Protein AF-A0AA37VY49-F1 (afdb_monomer_lite)

Foldseek 3Di:
DDDDDDDDDDDDDDDDDDDDDDDDDDDCPVVVVVVVVVVVVVVVVVVVVVVVVVVVVVVVVVVVVVVVVVVVVVVVVVVVVVVVVVVVVVVVVVVVVVVVVVVVVVVVVVVVVVVVVVVVVVVVVVVVVVVVVVVVVVVVVVVVVVVVVVVVVVVVVVVVVVVVVVVVVVVVVVVVVVVVVVVVVVVVVVVVVVVVVVVVVVVVVVVVVVVVVVVVVVVVVVVVVVVVVVVVVVVVVVVVLVVLQVVQVVQQVVQFVQQVVPFDAPDQKRKGWGWGGGPQKTKIKIKIKHFDDPVSQKIKIKMKMWIAHPSNGIDIDIDIDIGGDDD

Sequence (327 aa):
MKSNVFLLFALLCSTSVLAEPVGQVPANRHIQDILVDQVAENTDRIAANDRINRKQNEAIEGLAEESQRTNSRLDQVNGELDSQRQRMNDIEKAGDELNTKVDDNTKAIEGMGDMFDQTQKGITDVKNGLVETEKHIQENNRRVDQVETGVEQNRQGVQNNANEIAQNRDGISHTKERLEREVSKQQAVNEQASSERQEMRTDIGSNRRAIASNTQAIADNRMFMEDLKAKTTAEIHRLDQRIDKLDGRLSNGVAMTGAMSQLQYNASKGVGVGIASFNGSNAIAIGAGYRFGEKQQWQLKGSVGHSQNSKAGNDTMAAAGLSYSFD

InterPro domains:
  IPR005594 Trimeric autotransporter adhesin YadA-like, C-terminal membrane anchor domain [PF03895] (270-326)
  IPR045584 Pilin-like [SSF54523] (233-326)

Secondary structure (DSSP, 8-state):
----------------------------HHHHHHHHHHHHHHHHHHHHHHHHHHHHHHHHHHHHHHHHHHHHHHHHHHHHHHHHHHHHHHHHHHHHHHHHHHHHHHHHHHHHHHHHHHHHHHHHHHHHHHHHHHHHHHHHHHHHHHHHHHHHHHHHHHHHHHHHHHHHHHHHHHHHHHHHHHHHHHHHHHHHHHHHHHHHHHHHHHHHHHHHHHHHHHHHHHHHHHHHHHHHHHHHHHHHHHHHHHHHHHHHHHHHHHHHHT----SSEEEEEEEEEETTEEEEEEEEEEEESTTS-EEEEEEEEEEEETTTEEEEEEEEEEEE---

Structure (mmCIF, N/CA/C/O backbone):
data_AF-A0AA37VY49-F1
#
_entry.id   AF-A0AA37VY49-F1
#
loop_
_atom_site.group_PDB
_atom_site.id
_atom_site.type_symbol
_atom_site.label_atom_id
_atom_site.label_alt_id
_atom_site.label_comp_id
_atom_site.label_asym_id
_atom_site.label_entity_id
_atom_site.label_seq_id
_atom_site.pdbx_PDB_ins_code
_atom_site.Cartn_x
_atom_site.Cartn_y
_atom_site.Cartn_z
_atom_site.occupancy
_atom_site.B_iso_or_equiv
_atom_site.auth_seq_id
_atom_site.auth_comp_id
_atom_site.auth_asym_id
_atom_site.auth_atom_id
_atom_site.pdbx_PDB_model_num
ATOM 1 N N . MET A 1 1 ? -70.163 27.979 120.237 1.00 37.50 1 MET A N 1
ATOM 2 C CA . MET A 1 1 ? -71.639 27.945 120.166 1.00 37.50 1 MET A CA 1
ATOM 3 C C . MET A 1 1 ? -72.152 27.063 121.293 1.00 37.50 1 MET A C 1
ATOM 5 O O . MET A 1 1 ? -71.840 25.888 121.249 1.00 37.50 1 MET A O 1
ATOM 9 N N . LYS A 1 2 ? -72.894 27.674 122.237 1.00 34.75 2 LYS A N 1
ATOM 10 C CA . LYS A 1 2 ? -73.955 27.135 123.122 1.00 34.75 2 LYS A CA 1
ATOM 11 C C . LYS A 1 2 ? -73.656 25.882 123.977 1.00 34.75 2 LYS A C 1
ATOM 13 O O . LYS A 1 2 ? -73.165 24.901 123.460 1.00 34.75 2 LYS A O 1
ATOM 18 N N . SER A 1 3 ? -74.087 25.734 125.227 1.00 34.84 3 SER A N 1
ATOM 19 C CA . SER A 1 3 ? -74.632 26.584 126.299 1.00 34.84 3 SER A CA 1
ATOM 20 C C . SER A 1 3 ? -75.082 25.602 127.402 1.00 34.84 3 SER A C 1
ATOM 22 O O . SER A 1 3 ? -75.485 24.494 127.061 1.00 34.84 3 SER A O 1
ATOM 24 N N . ASN A 1 4 ? -75.170 26.084 128.649 1.00 35.94 4 ASN A N 1
ATOM 25 C CA . ASN A 1 4 ? -76.143 25.681 129.688 1.00 35.94 4 ASN A CA 1
ATOM 26 C C . ASN A 1 4 ? -75.828 24.456 130.586 1.00 35.94 4 ASN A C 1
ATOM 28 O O . ASN A 1 4 ? -75.435 23.423 130.074 1.00 35.94 4 ASN A O 1
ATOM 32 N N . VAL A 1 5 ? -76.066 24.424 131.913 1.00 38.06 5 VAL A N 1
ATOM 33 C CA . VAL A 1 5 ? -76.526 25.383 132.961 1.00 38.06 5 VAL A CA 1
ATOM 34 C C . VAL A 1 5 ? -76.699 24.562 134.269 1.00 38.06 5 VAL A C 1
ATOM 36 O O . VAL A 1 5 ? -77.293 23.497 134.186 1.00 38.06 5 VAL A O 1
ATOM 39 N N . PHE A 1 6 ? -76.229 25.093 135.420 1.00 34.97 6 PHE A N 1
ATOM 40 C CA . PHE A 1 6 ? -76.775 25.007 136.813 1.00 34.97 6 PHE A CA 1
ATOM 41 C C . PHE A 1 6 ? -77.045 23.637 137.515 1.00 34.97 6 PHE A C 1
ATOM 43 O O . PHE A 1 6 ? -77.091 22.614 136.857 1.00 34.97 6 PHE A O 1
ATOM 50 N N . LEU A 1 7 ? -77.265 23.457 138.838 1.00 35.41 7 LEU A N 1
ATOM 51 C CA . LEU A 1 7 ? -77.537 24.227 140.093 1.00 35.41 7 LEU A CA 1
ATOM 52 C C . LEU A 1 7 ? -77.219 23.212 141.248 1.00 35.41 7 LEU A C 1
ATOM 54 O O . LEU A 1 7 ? -77.516 22.037 141.068 1.00 35.41 7 LEU A O 1
ATOM 58 N N . LEU A 1 8 ? -76.458 23.453 142.328 1.00 33.44 8 LEU A N 1
ATOM 59 C CA . LEU A 1 8 ? -76.706 24.177 143.600 1.00 33.44 8 LEU A CA 1
ATOM 60 C C . LEU A 1 8 ? -77.949 23.751 144.443 1.00 33.44 8 LEU A C 1
ATOM 62 O O . LEU A 1 8 ? -78.996 23.490 143.872 1.00 33.44 8 LEU A O 1
ATOM 66 N N . PHE A 1 9 ? -77.808 23.832 145.787 1.00 33.75 9 PHE A N 1
ATOM 67 C CA . PHE A 1 9 ? -78.722 23.569 146.945 1.00 33.75 9 PHE A CA 1
ATOM 68 C C . PHE A 1 9 ? -78.621 22.166 147.588 1.00 33.75 9 PHE A C 1
ATOM 70 O O . PHE A 1 9 ? -78.894 21.179 146.926 1.00 33.75 9 PHE A O 1
ATOM 77 N N . ALA A 1 10 ? -78.154 21.917 148.823 1.00 31.78 10 ALA A N 1
ATOM 78 C CA . ALA A 1 10 ? -78.149 22.591 150.137 1.00 31.78 10 ALA A CA 1
ATOM 79 C C . ALA A 1 10 ? -79.413 22.390 151.011 1.00 31.78 10 ALA A C 1
ATOM 81 O O . ALA A 1 10 ? -80.519 22.690 150.577 1.00 31.78 10 ALA A O 1
ATOM 82 N N . LEU A 1 11 ? -79.151 22.049 152.289 1.00 29.53 11 LEU A N 1
ATOM 83 C CA . LEU A 1 11 ? -79.834 22.490 153.526 1.00 29.53 11 LEU A CA 1
ATOM 84 C C . LEU A 1 11 ? -80.946 21.628 154.208 1.00 29.53 11 LEU A C 1
ATOM 86 O O . LEU A 1 11 ? -82.079 21.568 153.754 1.00 29.53 11 LEU A O 1
ATOM 90 N N . LEU A 1 12 ? -80.594 21.184 155.434 1.00 29.56 12 LEU A N 1
ATOM 91 C CA . LEU A 1 12 ? -81.233 21.448 156.754 1.00 29.56 12 LEU A CA 1
ATOM 92 C C . LEU A 1 12 ? -82.320 20.548 157.398 1.00 29.56 12 LEU A C 1
ATOM 94 O O . LEU A 1 12 ? -83.386 20.310 156.852 1.00 29.56 12 LEU A O 1
ATOM 98 N N . CYS A 1 13 ? -82.049 20.341 158.703 1.00 27.39 13 CYS A N 1
ATOM 99 C CA . CYS A 1 13 ? -82.918 20.367 159.900 1.00 27.39 13 CYS A CA 1
ATOM 100 C C . CYS A 1 13 ? -83.785 19.142 160.254 1.00 27.39 13 CYS A C 1
ATOM 102 O O . CYS A 1 13 ? -84.576 18.690 159.444 1.00 27.39 13 CYS A O 1
ATOM 104 N N . SER A 1 14 ? -83.584 18.516 161.432 1.00 30.58 14 SER A N 1
ATOM 105 C CA . SER A 1 14 ? -84.108 18.884 162.788 1.00 30.58 14 SER A CA 1
ATOM 106 C C . SER A 1 14 ? -85.602 18.514 162.913 1.00 30.58 14 SER A C 1
ATOM 108 O O . SER A 1 14 ? -86.353 18.824 162.007 1.00 30.58 14 SER A O 1
ATOM 110 N N . THR A 1 15 ? -86.152 17.824 163.920 1.00 33.09 15 THR A N 1
ATOM 111 C CA . THR A 1 15 ? -86.040 17.928 165.388 1.00 33.09 15 THR A CA 1
ATOM 112 C C . THR A 1 15 ? -86.744 16.734 166.074 1.00 33.09 15 THR A C 1
ATOM 114 O O . THR A 1 15 ? -87.729 16.216 165.562 1.00 33.09 15 THR A O 1
ATOM 117 N N . SER A 1 16 ? -86.231 16.388 167.258 1.00 42.72 16 SER A N 1
ATOM 118 C CA . SER A 1 16 ? -86.794 15.803 168.497 1.00 42.72 16 SER A CA 1
ATOM 119 C C . SER A 1 16 ? -88.308 15.541 168.645 1.00 42.72 16 SER A C 1
ATOM 121 O O . SER A 1 16 ? -89.100 16.347 168.179 1.00 42.72 16 SER A O 1
ATOM 123 N N . VAL A 1 17 ? -88.684 14.542 169.474 1.00 36.59 17 VAL A N 1
ATOM 124 C CA . VAL A 1 17 ? -89.618 14.661 170.633 1.00 36.59 17 VAL A CA 1
ATOM 125 C C . VAL A 1 17 ? -89.705 13.334 171.429 1.00 36.59 17 VAL A C 1
ATOM 127 O O . VAL A 1 17 ? -89.815 12.253 170.858 1.00 36.59 17 VAL A O 1
ATOM 130 N N . LEU A 1 18 ? -89.619 13.453 172.763 1.00 39.19 18 LEU A N 1
ATOM 131 C CA . LEU A 1 18 ? -89.891 12.446 173.806 1.00 39.19 18 LEU A CA 1
ATOM 132 C C . LEU A 1 18 ? -91.401 12.174 173.976 1.00 39.19 18 LEU A C 1
ATOM 134 O O . LEU A 1 18 ? -92.167 13.128 173.891 1.00 39.19 18 LEU A O 1
ATOM 138 N N . ALA A 1 19 ? -91.799 10.951 174.367 1.00 31.48 19 ALA A N 1
ATOM 139 C CA . ALA A 1 19 ? -92.625 10.642 175.562 1.00 31.48 19 ALA A CA 1
ATOM 140 C C . ALA A 1 19 ? -93.167 9.187 175.553 1.00 31.48 19 ALA A C 1
ATOM 142 O O . ALA A 1 19 ? -93.389 8.600 174.502 1.00 31.48 19 ALA A O 1
ATOM 143 N N . GLU A 1 20 ? -93.321 8.637 176.760 1.00 31.42 20 GLU A N 1
ATOM 144 C CA . GLU A 1 20 ? -93.623 7.259 177.214 1.00 31.42 20 GLU A CA 1
ATOM 145 C C . GLU A 1 20 ? -95.081 6.754 176.940 1.00 31.42 20 GLU A C 1
ATOM 147 O O . GLU A 1 20 ? -95.824 7.424 176.230 1.00 31.42 20 GLU A O 1
ATOM 152 N N . PRO A 1 21 ? -95.600 5.688 177.608 1.00 63.31 21 PRO A N 1
ATOM 153 C CA . PRO A 1 21 ? -95.349 4.247 177.451 1.00 63.31 21 PRO A CA 1
ATOM 154 C C . PRO A 1 21 ? -96.661 3.457 177.138 1.00 63.31 21 PRO A C 1
ATOM 156 O O . PRO A 1 21 ? -97.692 4.033 176.815 1.00 63.31 21 PRO A O 1
ATOM 159 N N . VAL A 1 22 ? -96.625 2.132 177.365 1.00 32.66 22 VAL A N 1
ATOM 160 C CA . VAL A 1 22 ? -97.738 1.161 177.539 1.00 32.66 22 VAL A CA 1
ATOM 161 C C . VAL A 1 22 ? -98.077 0.271 176.329 1.00 32.66 22 VAL A C 1
ATOM 163 O O . VAL A 1 22 ? -98.677 0.697 175.354 1.00 32.66 22 VAL A O 1
ATOM 166 N N . GLY A 1 23 ? -97.824 -1.035 176.506 1.00 31.17 23 GLY A N 1
ATOM 167 C CA . GLY A 1 23 ? -98.866 -2.047 176.276 1.00 31.17 23 GLY A CA 1
ATOM 168 C C . GLY A 1 23 ? -98.792 -2.905 175.010 1.00 31.17 23 GLY A C 1
ATOM 169 O O . GLY A 1 23 ? -99.347 -2.537 173.990 1.00 31.17 23 GLY A O 1
ATOM 170 N N . GLN A 1 24 ? -98.171 -4.083 175.157 1.00 35.97 24 GLN A N 1
ATOM 171 C CA . GLN A 1 24 ? -98.510 -5.409 174.593 1.00 35.97 24 GLN A CA 1
ATOM 172 C C . GLN A 1 24 ? -99.255 -5.521 173.238 1.00 35.97 24 GLN A C 1
ATOM 174 O O . GLN A 1 24 ? -100.362 -5.029 173.073 1.00 35.97 24 GLN A O 1
ATOM 179 N N . VAL A 1 25 ? -98.746 -6.379 172.340 1.00 32.53 25 VAL A N 1
ATOM 180 C CA . VAL A 1 25 ? -99.246 -7.755 172.048 1.00 32.53 25 VAL A CA 1
ATOM 181 C C . VAL A 1 25 ? -98.556 -8.275 170.752 1.00 32.53 25 VAL A C 1
ATOM 183 O O . VAL A 1 25 ? -98.265 -7.482 169.857 1.00 32.53 25 VAL A O 1
ATOM 186 N N . PRO A 1 26 ? -98.223 -9.581 170.626 1.00 44.88 26 PRO A N 1
ATOM 187 C CA . PRO A 1 26 ? -97.285 -10.112 169.635 1.00 44.88 26 PRO A CA 1
ATOM 188 C C . PRO A 1 26 ? -97.986 -10.793 168.439 1.00 44.88 26 PRO A C 1
ATOM 190 O O . PRO A 1 26 ? -98.683 -11.784 168.623 1.00 44.88 26 PRO A O 1
ATOM 193 N N . ALA A 1 27 ? -97.765 -10.315 167.206 1.00 37.38 27 ALA A N 1
ATOM 194 C CA . ALA A 1 27 ? -98.171 -11.028 165.975 1.00 37.38 27 ALA A CA 1
ATOM 195 C C . ALA A 1 27 ? -97.345 -10.690 164.707 1.00 37.38 27 ALA A C 1
ATOM 197 O O . ALA A 1 27 ? -97.615 -11.228 163.639 1.00 37.38 27 ALA A O 1
ATOM 198 N N . ASN A 1 28 ? -96.326 -9.822 164.791 1.00 44.38 28 ASN A N 1
ATOM 199 C CA . ASN A 1 28 ? -95.692 -9.225 163.602 1.00 44.38 28 ASN A CA 1
ATOM 200 C C . ASN A 1 28 ? -94.343 -9.851 163.175 1.00 44.38 28 ASN A C 1
ATOM 202 O O . ASN A 1 28 ? -93.694 -9.333 162.274 1.00 44.38 28 ASN A O 1
ATOM 206 N N . ARG A 1 29 ? -93.890 -10.954 163.795 1.00 49.72 29 ARG A N 1
ATOM 207 C CA . ARG A 1 29 ? -92.649 -11.635 163.355 1.00 49.72 29 ARG A CA 1
ATOM 208 C C . ARG A 1 29 ? -92.827 -12.402 162.037 1.00 49.72 29 ARG A C 1
ATOM 210 O O . ARG A 1 29 ? -91.931 -12.378 161.212 1.00 49.72 29 ARG A O 1
ATOM 217 N N . HIS A 1 30 ? -94.005 -12.981 161.781 1.00 52.38 30 HIS A N 1
ATOM 218 C CA . HIS A 1 30 ? -94.228 -13.825 160.596 1.00 52.38 30 HIS A CA 1
ATOM 219 C C . HIS A 1 30 ? -94.333 -13.033 159.274 1.00 52.38 30 HIS A C 1
ATOM 221 O O . HIS A 1 30 ? -93.918 -13.519 158.230 1.00 52.38 30 HIS A O 1
ATOM 227 N N . ILE A 1 31 ? -94.837 -11.790 159.316 1.00 55.22 31 ILE A N 1
ATOM 228 C CA . ILE A 1 31 ? -94.873 -10.883 158.150 1.00 55.22 31 ILE A CA 1
ATOM 229 C C . ILE A 1 31 ? -93.484 -10.286 157.883 1.00 55.22 31 ILE A C 1
ATOM 231 O O . ILE A 1 31 ? -93.113 -10.092 156.727 1.00 55.22 31 ILE A O 1
ATOM 235 N N . GLN A 1 32 ? -92.698 -10.031 158.937 1.00 55.16 32 GLN A N 1
ATOM 236 C CA . GLN A 1 32 ? -91.310 -9.599 158.781 1.00 55.16 32 GLN A CA 1
ATOM 237 C C . GLN A 1 32 ? -90.431 -10.696 158.170 1.00 55.16 32 GLN A C 1
ATOM 239 O O . GLN A 1 32 ? -89.648 -10.368 157.289 1.00 55.16 32 GLN A O 1
ATOM 244 N N . ASP A 1 33 ? -90.610 -11.969 158.534 1.00 57.81 33 ASP A N 1
ATOM 245 C CA . ASP A 1 33 ? -89.835 -13.078 157.952 1.00 57.81 33 ASP A CA 1
ATOM 246 C C . ASP A 1 33 ? -90.129 -13.281 156.446 1.00 57.81 33 ASP A C 1
ATOM 248 O O . ASP A 1 33 ? -89.198 -13.425 155.662 1.00 57.81 33 ASP A O 1
ATOM 252 N N . ILE A 1 34 ? -91.392 -13.169 155.998 1.00 64.94 34 ILE A N 1
ATOM 253 C CA . ILE A 1 34 ? -91.753 -13.248 154.561 1.00 64.94 34 ILE A CA 1
ATOM 254 C C . ILE A 1 34 ? -91.176 -12.066 153.770 1.00 64.94 34 ILE A C 1
ATOM 256 O O . ILE A 1 34 ? -90.661 -12.244 152.670 1.00 64.94 34 ILE A O 1
ATOM 260 N N . LEU A 1 35 ? -91.248 -10.848 154.319 1.00 65.38 35 LEU A N 1
ATOM 261 C CA . LEU A 1 35 ? -90.653 -9.667 153.688 1.00 65.38 35 LEU A CA 1
ATOM 262 C C . LEU A 1 35 ? -89.126 -9.766 153.635 1.00 65.38 35 LEU A C 1
ATOM 264 O O . LEU A 1 35 ? -88.540 -9.341 152.646 1.00 65.38 35 LEU A O 1
ATOM 268 N N . VAL A 1 36 ? -88.486 -10.330 154.662 1.00 71.12 36 VAL A N 1
ATOM 269 C CA . VAL A 1 36 ? -87.036 -10.569 154.690 1.00 71.12 36 VAL A CA 1
ATOM 270 C C . VAL A 1 36 ? -86.636 -11.609 153.644 1.00 71.12 36 VAL A C 1
ATOM 272 O O . VAL A 1 36 ? -85.692 -11.352 152.901 1.00 71.12 36 VAL A O 1
ATOM 275 N N . ASP A 1 37 ? -87.378 -12.709 153.503 1.00 73.50 37 ASP A N 1
ATOM 276 C CA . ASP A 1 37 ? -87.133 -13.726 152.471 1.00 73.50 37 ASP A CA 1
ATOM 277 C C . ASP A 1 37 ? -87.354 -13.175 151.058 1.00 73.50 37 ASP A C 1
ATOM 279 O O . ASP A 1 37 ? -86.564 -13.425 150.153 1.00 73.50 37 ASP A O 1
ATOM 283 N N . GLN A 1 38 ? -88.385 -12.355 150.860 1.00 77.06 38 GLN A N 1
ATOM 284 C CA . GLN A 1 38 ? -88.683 -11.747 149.564 1.00 77.06 38 GLN A CA 1
ATOM 285 C C . GLN A 1 38 ? -87.689 -10.631 149.214 1.00 77.06 38 GLN A C 1
ATOM 287 O O . GLN A 1 38 ? -87.358 -10.427 148.046 1.00 77.06 38 GLN A O 1
ATOM 292 N N . VAL A 1 39 ? -87.163 -9.925 150.220 1.00 79.06 39 VAL A N 1
ATOM 293 C CA . VAL A 1 39 ? -86.025 -9.011 150.068 1.00 79.06 39 VAL A CA 1
ATOM 294 C C . VAL A 1 39 ? -84.750 -9.793 149.757 1.00 79.06 39 VAL A C 1
ATOM 296 O O . VAL A 1 39 ? -84.002 -9.355 148.888 1.00 79.06 39 VAL A O 1
ATOM 299 N N . ALA A 1 40 ? -84.511 -10.947 150.381 1.00 76.81 40 ALA A N 1
ATOM 300 C CA . ALA A 1 40 ? -83.368 -11.809 150.083 1.00 76.81 40 ALA A CA 1
ATOM 301 C C . ALA A 1 40 ? -83.445 -12.383 148.658 1.00 76.81 40 ALA A C 1
ATOM 303 O O . ALA A 1 40 ? -82.489 -12.252 147.900 1.00 76.81 40 ALA A O 1
ATOM 304 N N . GLU A 1 41 ? -84.604 -12.892 148.237 1.00 81.94 41 GLU A N 1
ATOM 305 C CA . GLU A 1 41 ? -84.844 -13.380 146.875 1.00 81.94 41 GLU A CA 1
ATOM 306 C C . GLU A 1 41 ? -84.705 -12.253 145.844 1.00 81.94 41 GLU A C 1
ATOM 308 O O . GLU A 1 41 ? -84.069 -12.422 144.803 1.00 81.94 41 GLU A O 1
ATOM 313 N N . ASN A 1 42 ? -85.244 -11.065 146.130 1.00 82.19 42 ASN A N 1
ATOM 314 C CA . ASN A 1 42 ? -85.049 -9.904 145.265 1.00 82.19 42 ASN A CA 1
ATOM 315 C C . ASN A 1 42 ? -83.581 -9.461 145.231 1.00 82.19 42 ASN A C 1
ATOM 317 O O . ASN A 1 42 ? -83.106 -9.058 144.173 1.00 82.19 42 ASN A O 1
ATOM 321 N N . THR A 1 43 ? -82.848 -9.579 146.338 1.00 84.44 43 THR A N 1
ATOM 322 C CA . THR A 1 43 ? -81.406 -9.297 146.399 1.00 84.44 43 THR A CA 1
ATOM 323 C C . THR A 1 43 ? -80.620 -10.297 145.551 1.00 84.44 43 THR A C 1
ATOM 325 O O . THR A 1 43 ? -79.760 -9.887 144.774 1.00 84.44 43 THR A O 1
ATOM 328 N N . ASP A 1 44 ? -80.965 -11.583 145.603 1.00 85.06 44 ASP A N 1
ATOM 329 C CA . ASP A 1 44 ? -80.359 -12.629 144.775 1.00 85.06 44 ASP A CA 1
ATOM 330 C C . ASP A 1 44 ? -80.700 -12.459 143.292 1.00 85.06 44 ASP A C 1
ATOM 332 O O . ASP A 1 44 ? -79.837 -12.636 142.431 1.00 85.06 44 ASP A O 1
ATOM 336 N N . ARG A 1 45 ? -81.932 -12.048 142.969 1.00 84.88 45 ARG A N 1
ATOM 337 C CA . ARG A 1 45 ? -82.343 -11.708 141.598 1.00 84.88 45 ARG A CA 1
ATOM 338 C C . ARG A 1 45 ? -81.625 -10.469 141.078 1.00 84.88 45 ARG A C 1
ATOM 340 O O . ARG A 1 45 ? -81.233 -10.464 139.914 1.00 84.88 45 ARG A O 1
ATOM 347 N N . ILE A 1 46 ? -81.419 -9.447 141.911 1.00 85.19 46 ILE A N 1
ATOM 348 C CA . ILE A 1 46 ? -80.602 -8.272 141.572 1.00 85.19 46 ILE A CA 1
ATOM 349 C C . ILE A 1 46 ? -79.155 -8.708 141.338 1.00 85.19 46 ILE A C 1
ATOM 351 O O . ILE A 1 46 ? -78.597 -8.394 140.294 1.00 85.19 46 ILE A O 1
ATOM 355 N N . ALA A 1 47 ? -78.579 -9.527 142.218 1.00 83.06 47 ALA A N 1
ATOM 356 C CA . ALA A 1 47 ? -77.226 -10.049 142.050 1.00 83.06 47 ALA A CA 1
ATOM 357 C C . ALA A 1 47 ? -77.083 -10.940 140.799 1.00 83.06 47 ALA A C 1
ATOM 359 O O . ALA A 1 47 ? -76.048 -10.912 140.127 1.00 83.06 47 ALA A O 1
ATOM 360 N N . ALA A 1 48 ? -78.107 -11.726 140.456 1.00 85.19 48 ALA A N 1
ATOM 361 C CA . ALA A 1 48 ? -78.162 -12.519 139.232 1.00 85.19 48 ALA A CA 1
ATOM 362 C C . ALA A 1 48 ? -78.286 -11.628 137.989 1.00 85.19 48 ALA A C 1
ATOM 364 O O . ALA A 1 48 ? -77.552 -11.835 137.023 1.00 85.19 48 ALA A O 1
ATOM 365 N N . ASN A 1 49 ? -79.138 -10.603 138.035 1.00 86.94 49 ASN A N 1
ATOM 366 C CA . ASN A 1 49 ? -79.249 -9.597 136.983 1.00 86.94 49 ASN A CA 1
ATOM 367 C C . ASN A 1 49 ? -77.941 -8.822 136.812 1.00 86.94 49 ASN A C 1
ATOM 369 O O . ASN A 1 49 ? -77.522 -8.613 135.685 1.00 86.94 49 ASN A O 1
ATOM 373 N N . ASP A 1 50 ? -77.228 -8.488 137.884 1.00 89.00 50 ASP A N 1
ATOM 374 C CA . ASP A 1 50 ? -75.917 -7.839 137.814 1.00 89.00 50 ASP A CA 1
ATOM 375 C C . ASP A 1 50 ? -74.850 -8.752 137.208 1.00 89.00 50 ASP A C 1
ATOM 377 O O . ASP A 1 50 ? -73.938 -8.285 136.525 1.00 89.00 50 ASP A O 1
ATOM 381 N N . ARG A 1 51 ? -74.930 -10.066 137.451 1.00 88.25 51 ARG A N 1
ATOM 382 C CA . ARG A 1 51 ? -74.066 -11.051 136.782 1.00 88.25 51 ARG A CA 1
ATOM 383 C C . ARG A 1 51 ? -74.406 -11.166 135.299 1.00 88.25 51 ARG A C 1
ATOM 385 O O . ARG A 1 51 ? -73.492 -11.280 134.489 1.00 88.25 51 ARG A O 1
ATOM 392 N N . ILE A 1 52 ? -75.689 -11.143 134.943 1.00 90.25 52 ILE A N 1
ATOM 393 C CA . ILE A 1 52 ? -76.149 -11.165 133.549 1.00 90.25 52 ILE A CA 1
ATOM 394 C C . ILE A 1 52 ? -75.724 -9.881 132.836 1.00 90.25 52 ILE A C 1
ATOM 396 O O . ILE A 1 52 ? -75.105 -9.977 131.786 1.00 90.25 52 ILE A O 1
ATOM 400 N N . ASN A 1 53 ? -75.958 -8.713 133.433 1.00 89.00 53 ASN A N 1
ATOM 401 C CA . ASN A 1 53 ? -75.549 -7.411 132.910 1.00 89.00 53 ASN A CA 1
ATOM 402 C C . ASN A 1 53 ? -74.030 -7.335 132.738 1.00 89.00 53 ASN A C 1
ATOM 404 O O . ASN A 1 53 ? -73.562 -6.848 131.717 1.00 89.00 53 ASN A O 1
ATOM 408 N N . ARG A 1 54 ? -73.245 -7.873 133.685 1.00 88.44 54 ARG A N 1
ATOM 409 C CA . ARG A 1 54 ? -71.786 -7.992 133.526 1.00 88.44 54 ARG A CA 1
ATOM 410 C C . ARG A 1 54 ? -71.402 -8.872 132.342 1.00 88.44 54 ARG A C 1
ATOM 412 O O . ARG A 1 54 ? -70.649 -8.419 131.495 1.00 88.44 54 ARG A O 1
ATOM 419 N N . LYS A 1 55 ? -71.976 -10.073 132.223 1.00 90.81 55 LYS A N 1
ATOM 420 C CA . LYS A 1 55 ? -71.730 -10.964 131.073 1.00 90.81 55 LYS A CA 1
ATOM 421 C C . LYS A 1 55 ? -72.172 -10.352 129.742 1.00 90.81 55 LYS A C 1
ATOM 423 O O . LYS A 1 55 ? -71.527 -10.569 128.724 1.00 90.81 55 LYS A O 1
ATOM 428 N N . GLN A 1 56 ? -73.281 -9.617 129.739 1.00 92.00 56 GLN A N 1
ATOM 429 C CA . GLN A 1 56 ? -73.771 -8.901 128.565 1.00 92.00 56 GLN A CA 1
ATOM 430 C C . GLN A 1 56 ? -72.825 -7.761 128.191 1.00 92.00 56 GLN A C 1
ATOM 432 O O . GLN A 1 56 ? -72.484 -7.647 127.021 1.00 92.00 56 GLN A O 1
ATOM 437 N N . ASN A 1 57 ? -72.350 -6.976 129.160 1.00 90.00 57 ASN A N 1
ATOM 438 C CA . ASN A 1 57 ? -71.369 -5.919 128.922 1.00 90.00 57 ASN A CA 1
ATOM 439 C C . ASN A 1 57 ? -70.032 -6.486 128.424 1.00 90.00 57 ASN A C 1
ATOM 441 O O . ASN A 1 57 ? -69.513 -5.978 127.441 1.00 90.00 57 ASN A O 1
ATOM 445 N N . GLU A 1 58 ? -69.532 -7.582 129.003 1.00 91.50 58 GLU A N 1
ATOM 446 C CA . GLU A 1 58 ? -68.327 -8.284 128.529 1.00 91.50 58 GLU A CA 1
ATOM 447 C C . GLU A 1 58 ? -68.493 -8.803 127.085 1.00 91.50 58 GLU A C 1
ATOM 449 O O . GLU A 1 58 ? -67.583 -8.686 126.267 1.00 91.50 58 GLU A O 1
ATOM 454 N N . ALA A 1 59 ? -69.667 -9.342 126.733 1.00 91.69 59 ALA A N 1
ATOM 455 C CA . ALA A 1 59 ? -69.962 -9.780 125.367 1.00 91.69 59 ALA A CA 1
ATOM 456 C C . ALA A 1 59 ? -70.081 -8.602 124.382 1.00 91.69 59 ALA A C 1
ATOM 458 O O . ALA A 1 59 ? -69.622 -8.707 123.245 1.00 91.69 59 ALA A O 1
ATOM 459 N N . ILE A 1 60 ? -70.679 -7.483 124.807 1.00 93.12 60 ILE A N 1
ATOM 460 C CA . ILE A 1 60 ? -70.767 -6.246 124.018 1.00 93.12 60 ILE A CA 1
ATOM 461 C C . ILE A 1 60 ? -69.369 -5.662 123.788 1.00 93.12 60 ILE A C 1
ATOM 463 O O . ILE A 1 60 ? -69.062 -5.275 122.664 1.00 93.12 60 ILE A O 1
ATOM 467 N N . GLU A 1 61 ? -68.518 -5.631 124.815 1.00 91.81 61 GLU A N 1
ATOM 468 C CA . GLU A 1 61 ? -67.123 -5.194 124.711 1.00 91.81 61 GLU A CA 1
ATOM 469 C C . GLU A 1 61 ? -66.329 -6.100 123.761 1.00 91.81 61 GLU A C 1
ATOM 471 O O . GLU A 1 61 ? -65.677 -5.597 122.848 1.00 91.81 61 GLU A O 1
ATOM 476 N N . GLY A 1 62 ? -66.466 -7.426 123.875 1.00 93.19 62 GLY A N 1
ATOM 477 C CA . GLY A 1 62 ? -65.827 -8.374 122.955 1.00 93.19 62 GLY A CA 1
ATOM 478 C C . GLY A 1 62 ? -66.271 -8.200 121.497 1.00 93.19 62 GLY A C 1
ATOM 479 O O . GLY A 1 62 ? -65.436 -8.192 120.591 1.00 93.19 62 GLY A O 1
ATOM 480 N N . LEU A 1 63 ? -67.570 -7.988 121.260 1.00 93.94 63 LEU A N 1
ATOM 481 C CA . LEU A 1 63 ? -68.105 -7.681 119.928 1.00 93.94 63 LEU A CA 1
ATOM 482 C C . LEU A 1 63 ? -67.623 -6.319 119.410 1.00 93.94 63 LEU A C 1
ATOM 484 O O . LEU A 1 63 ? -67.368 -6.171 118.214 1.00 93.94 63 LEU A O 1
ATOM 488 N N . ALA A 1 64 ? -67.487 -5.319 120.284 1.00 92.81 64 ALA A N 1
ATOM 489 C CA . ALA A 1 64 ? -66.959 -4.010 119.919 1.00 92.81 64 ALA A CA 1
ATOM 490 C C . ALA A 1 64 ? -65.480 -4.100 119.511 1.00 92.81 64 ALA A C 1
ATOM 492 O O . ALA A 1 64 ? -65.101 -3.533 118.485 1.00 92.81 64 ALA A O 1
ATOM 493 N N . GLU A 1 65 ? -64.663 -4.857 120.248 1.00 94.12 65 GLU A N 1
ATOM 494 C CA . GLU A 1 65 ? -63.268 -5.132 119.888 1.00 94.12 65 GLU A CA 1
ATOM 495 C C . GLU A 1 65 ? -63.155 -5.904 118.564 1.00 94.12 65 GLU A C 1
ATOM 497 O O . GLU A 1 65 ? -62.316 -5.578 117.721 1.00 94.12 65 GLU A O 1
ATOM 502 N N . GLU A 1 66 ? -64.001 -6.912 118.341 1.00 95.12 66 GLU A N 1
ATOM 503 C CA . GLU A 1 66 ? -64.030 -7.672 117.087 1.00 95.12 66 GLU A CA 1
ATOM 504 C C . GLU A 1 66 ? -64.459 -6.799 115.899 1.00 95.12 66 GLU A C 1
ATOM 506 O O . GLU A 1 66 ? -63.850 -6.863 114.827 1.00 95.12 66 GLU A O 1
ATOM 511 N N . SER A 1 67 ? -65.448 -5.927 116.098 1.00 95.50 67 SER A N 1
ATOM 512 C CA . SER A 1 67 ? -65.875 -4.930 115.114 1.00 95.50 67 SER A CA 1
ATOM 513 C C . SER A 1 67 ? -64.745 -3.949 114.782 1.00 95.50 67 SER A C 1
ATOM 515 O O . SER A 1 67 ? -64.461 -3.705 113.609 1.00 95.50 67 SER A O 1
ATOM 517 N N . GLN A 1 68 ? -64.013 -3.462 115.791 1.00 94.62 68 GLN A N 1
ATOM 518 C CA . GLN A 1 68 ? -62.833 -2.617 115.583 1.00 94.62 68 GLN A CA 1
ATOM 519 C C . GLN A 1 68 ? -61.737 -3.342 114.794 1.00 94.62 68 GLN A C 1
ATOM 521 O O . GLN A 1 68 ? -61.234 -2.794 113.813 1.00 94.62 68 GLN A O 1
ATOM 526 N N . ARG A 1 69 ? -61.404 -4.590 115.155 1.00 95.38 69 ARG A N 1
ATOM 527 C CA . ARG A 1 69 ? -60.435 -5.407 114.399 1.00 95.38 69 ARG A CA 1
ATOM 528 C C . ARG A 1 69 ? -60.889 -5.634 112.960 1.00 95.38 69 ARG A C 1
ATOM 530 O O . ARG A 1 69 ? -60.066 -5.603 112.047 1.00 95.38 69 ARG A O 1
ATOM 537 N N . THR A 1 70 ? -62.183 -5.856 112.755 1.00 95.88 70 THR A N 1
ATOM 538 C CA . THR A 1 70 ? -62.775 -6.039 111.426 1.00 95.88 70 THR A CA 1
ATOM 539 C C . THR A 1 70 ? -62.662 -4.765 110.595 1.00 95.88 70 THR A C 1
ATOM 541 O O . THR A 1 70 ? -62.224 -4.841 109.450 1.00 95.88 70 THR A O 1
ATOM 544 N N . ASN A 1 71 ? -62.949 -3.596 111.174 1.00 95.44 71 ASN A N 1
ATOM 545 C CA . ASN A 1 71 ? -62.770 -2.308 110.502 1.00 95.44 71 ASN A CA 1
ATOM 546 C C . ASN A 1 71 ? -61.305 -2.053 110.131 1.00 95.44 71 ASN A C 1
ATOM 548 O O . ASN A 1 71 ? -61.030 -1.716 108.986 1.00 95.44 71 ASN A O 1
ATOM 552 N N . SER A 1 72 ? -60.352 -2.315 111.031 1.00 96.06 72 SER A N 1
ATOM 553 C CA . SER A 1 72 ? -58.927 -2.175 110.698 1.00 96.06 72 SER A CA 1
ATOM 554 C C . SER A 1 72 ? -58.494 -3.104 109.556 1.00 96.06 72 SER A C 1
ATOM 556 O O . SER A 1 72 ? -57.696 -2.709 108.707 1.00 96.06 72 SER A O 1
ATOM 558 N N . ARG A 1 73 ? -59.031 -4.331 109.494 1.00 97.06 73 ARG A N 1
ATOM 559 C CA . ARG A 1 73 ? -58.780 -5.252 108.371 1.00 97.06 73 ARG A CA 1
ATOM 560 C C . ARG A 1 73 ? -59.423 -4.765 107.072 1.00 97.06 73 ARG A C 1
ATOM 562 O O . ARG A 1 73 ? -58.803 -4.904 106.025 1.00 97.06 73 ARG A O 1
ATOM 569 N N . LEU A 1 74 ? -60.632 -4.202 107.126 1.00 97.19 74 LEU A N 1
ATOM 570 C CA . LEU A 1 74 ? -61.297 -3.604 105.963 1.00 97.19 74 LEU A CA 1
ATOM 571 C C . LEU A 1 74 ? -60.507 -2.414 105.414 1.00 97.19 74 LEU A C 1
ATOM 573 O O . LEU A 1 74 ? -60.315 -2.332 104.204 1.00 97.19 74 LEU A O 1
ATOM 577 N N . ASP A 1 75 ? -59.995 -1.545 106.284 1.00 96.62 75 ASP A N 1
ATOM 578 C CA . ASP A 1 75 ? -59.153 -0.414 105.884 1.00 96.62 75 ASP A CA 1
ATOM 579 C C . ASP A 1 75 ? -57.865 -0.890 105.199 1.00 96.62 75 ASP A C 1
ATOM 581 O O . ASP A 1 75 ? -57.486 -0.363 104.151 1.00 96.62 75 ASP A O 1
ATOM 585 N N . GLN A 1 76 ? -57.225 -1.936 105.735 1.00 97.06 76 GLN A N 1
ATOM 586 C CA . GLN A 1 76 ? -56.050 -2.542 105.107 1.00 97.06 76 GLN A CA 1
ATOM 587 C C . GLN A 1 76 ? -56.379 -3.118 103.722 1.00 97.06 76 GLN A C 1
ATOM 589 O O . GLN A 1 76 ? -55.676 -2.827 102.755 1.00 97.06 76 GLN A O 1
ATOM 594 N N . VAL A 1 77 ? -57.455 -3.904 103.611 1.00 97.44 77 VAL A N 1
ATOM 595 C CA . VAL A 1 77 ? -57.890 -4.503 102.337 1.00 97.44 77 VAL A CA 1
ATOM 596 C C . VAL A 1 77 ? -58.237 -3.426 101.310 1.00 97.44 77 VAL A C 1
ATOM 598 O O . VAL A 1 77 ? -57.879 -3.562 100.143 1.00 97.44 77 VAL A O 1
ATOM 601 N N . ASN A 1 78 ? -58.881 -2.336 101.727 1.00 96.88 78 ASN A N 1
ATOM 602 C CA . ASN A 1 78 ? -59.168 -1.207 100.844 1.00 96.88 78 ASN A CA 1
ATOM 603 C C . ASN A 1 78 ? -57.877 -0.541 100.342 1.00 96.88 78 ASN A C 1
ATOM 605 O O . ASN A 1 78 ? -57.760 -0.277 99.147 1.00 96.88 78 ASN A O 1
ATOM 609 N N . GLY A 1 79 ? -56.876 -0.351 101.208 1.00 97.81 79 GLY A N 1
ATOM 610 C CA . GLY A 1 79 ? -55.568 0.175 100.797 1.00 97.81 79 GLY A CA 1
ATOM 611 C C . GLY A 1 79 ? -54.815 -0.747 99.825 1.00 97.81 79 GLY A C 1
ATOM 612 O O . GLY A 1 79 ? -54.190 -0.282 98.865 1.00 97.81 79 GLY A O 1
ATOM 613 N N . GLU A 1 80 ? -54.903 -2.065 100.026 1.00 97.88 80 GLU A N 1
ATOM 614 C CA . GLU A 1 80 ? -54.361 -3.062 99.095 1.00 97.88 80 GLU A CA 1
ATOM 615 C C . GLU A 1 80 ? -55.096 -3.033 97.745 1.00 97.88 80 GLU A C 1
ATOM 617 O O . GLU A 1 80 ? -54.448 -3.071 96.695 1.00 97.88 80 GLU A O 1
ATOM 622 N N . LEU A 1 81 ? -56.426 -2.902 97.752 1.00 97.94 81 LEU A N 1
ATOM 623 C CA . LEU A 1 81 ? -57.249 -2.807 96.545 1.00 97.94 81 LEU A CA 1
ATOM 624 C C . LEU A 1 81 ? -56.919 -1.552 95.725 1.00 97.94 81 LEU A C 1
ATOM 626 O O . LEU A 1 81 ? -56.791 -1.634 94.503 1.00 97.94 81 LEU A O 1
ATOM 630 N N . ASP A 1 82 ? -56.735 -0.406 96.378 1.00 97.75 82 ASP A N 1
ATOM 631 C CA . ASP A 1 82 ? -56.335 0.834 95.705 1.00 97.75 82 ASP A CA 1
ATOM 632 C C . ASP A 1 82 ? -54.935 0.712 95.090 1.00 97.75 82 ASP A C 1
ATOM 634 O O . ASP A 1 82 ? -54.718 1.094 93.936 1.00 97.75 82 ASP A O 1
ATOM 638 N N . SER A 1 83 ? -54.007 0.068 95.802 1.00 97.94 83 SER A N 1
ATOM 639 C CA . SER A 1 83 ? -52.674 -0.241 95.272 1.00 97.94 83 SER A CA 1
ATOM 640 C C . SER A 1 83 ? -52.741 -1.174 94.055 1.00 97.94 83 SER A C 1
ATOM 642 O O . SER A 1 83 ? -52.006 -0.991 93.082 1.00 97.94 83 SER A O 1
ATOM 644 N N . GLN A 1 84 ? -53.630 -2.174 94.071 1.00 98.19 84 GLN A N 1
ATOM 645 C CA . GLN A 1 84 ? -53.852 -3.067 92.930 1.00 98.19 84 GLN A CA 1
ATOM 646 C C . GLN A 1 84 ? -54.468 -2.336 91.734 1.00 98.19 84 GLN A C 1
ATOM 648 O O . GLN A 1 84 ? -54.033 -2.556 90.605 1.00 98.19 84 GLN A O 1
ATOM 653 N N . ARG A 1 85 ? -55.431 -1.436 91.963 1.00 98.06 85 ARG A N 1
ATOM 654 C CA . ARG A 1 85 ? -56.010 -0.587 90.909 1.00 98.06 85 ARG A CA 1
ATOM 655 C C . ARG A 1 85 ? -54.957 0.278 90.239 1.00 98.06 85 ARG A C 1
ATOM 657 O O . ARG A 1 85 ? -54.921 0.344 89.015 1.00 98.06 85 ARG A O 1
ATOM 664 N N . GLN A 1 86 ? -54.071 0.884 91.024 1.00 97.81 86 GLN A N 1
ATOM 665 C CA . GLN A 1 86 ? -52.975 1.669 90.471 1.00 97.81 86 GLN A CA 1
ATOM 666 C C . GLN A 1 86 ? -52.054 0.806 89.597 1.00 97.81 86 GLN A C 1
ATOM 668 O O . GLN A 1 86 ? -51.762 1.184 88.466 1.00 97.81 86 GLN A O 1
ATOM 673 N N . ARG A 1 87 ? -51.685 -0.394 90.065 1.00 98.31 87 ARG A N 1
ATOM 674 C CA . ARG A 1 87 ? -50.886 -1.342 89.270 1.00 98.31 87 ARG A CA 1
ATOM 675 C C . ARG A 1 87 ? -51.577 -1.754 87.969 1.00 98.31 87 ARG A C 1
ATOM 677 O O . ARG A 1 87 ? -50.898 -1.855 86.955 1.00 98.31 87 ARG A O 1
ATOM 684 N N . MET A 1 88 ? -52.893 -1.986 87.976 1.00 98.38 88 MET A N 1
ATOM 685 C CA . MET A 1 88 ? -53.642 -2.297 86.749 1.00 98.38 88 MET A CA 1
ATOM 686 C C . MET A 1 88 ? -53.583 -1.145 85.745 1.00 98.38 88 MET A C 1
ATOM 688 O O . MET A 1 88 ? -53.295 -1.388 84.579 1.00 98.38 88 MET A O 1
ATOM 692 N N . ASN A 1 89 ? -53.772 0.095 86.202 1.00 98.19 89 ASN A N 1
ATOM 693 C CA . ASN A 1 89 ? -53.692 1.272 85.334 1.00 98.19 89 ASN A CA 1
ATOM 694 C C . ASN A 1 89 ? -52.288 1.450 84.729 1.00 98.19 89 ASN A C 1
ATOM 696 O O . ASN A 1 89 ? -52.154 1.844 83.573 1.00 98.19 89 ASN A O 1
ATOM 700 N N . ASP A 1 90 ? -51.232 1.171 85.497 1.00 98.31 90 ASP A N 1
ATOM 701 C CA . ASP A 1 90 ? -49.854 1.247 84.999 1.00 98.31 90 ASP A CA 1
ATOM 702 C C . ASP A 1 90 ? -49.552 0.126 83.986 1.00 98.31 90 ASP A C 1
ATOM 704 O O . ASP A 1 90 ? -48.871 0.364 82.989 1.00 98.31 90 ASP A O 1
ATOM 708 N N . ILE A 1 91 ? -50.096 -1.080 84.198 1.00 98.50 91 ILE A N 1
ATOM 709 C CA . ILE A 1 91 ? -50.007 -2.198 83.243 1.00 98.50 91 ILE A CA 1
ATOM 710 C C . ILE A 1 91 ? -50.734 -1.863 81.938 1.00 98.50 91 ILE A C 1
ATOM 712 O O . ILE A 1 91 ? -50.204 -2.149 80.868 1.00 98.50 91 ILE A O 1
ATOM 716 N N . GLU A 1 9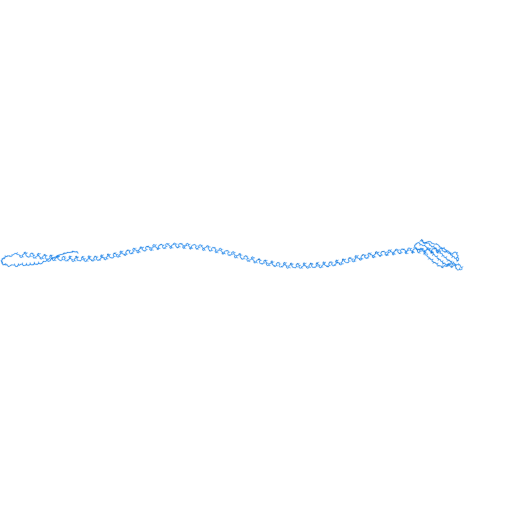2 ? -51.918 -1.257 82.016 1.00 98.50 92 GLU A N 1
ATOM 717 C CA . GLU A 1 92 ? -52.696 -0.850 80.841 1.00 98.50 92 GLU A CA 1
ATOM 718 C C . GLU A 1 92 ? -51.913 0.158 79.992 1.00 98.50 92 GLU A C 1
ATOM 720 O O . GLU A 1 92 ? -51.689 -0.080 78.806 1.00 98.50 92 GLU A O 1
ATOM 725 N N . LYS A 1 93 ? -51.352 1.197 80.627 1.00 98.19 93 LYS A N 1
ATOM 726 C CA . LYS A 1 93 ? -50.468 2.161 79.951 1.00 98.19 93 LYS A CA 1
ATOM 727 C C . LYS A 1 93 ? -49.254 1.492 79.307 1.00 98.19 93 LYS A C 1
ATOM 729 O O . LYS A 1 93 ? -48.917 1.798 78.167 1.00 98.19 93 LYS A O 1
ATOM 734 N N . ALA A 1 94 ? -48.599 0.570 80.014 1.00 98.31 94 ALA A N 1
ATOM 735 C CA . ALA A 1 94 ? -47.465 -0.168 79.462 1.00 98.31 94 ALA A CA 1
ATOM 736 C C . ALA A 1 94 ? -47.875 -1.050 78.266 1.00 98.31 94 ALA A C 1
ATOM 738 O O . ALA A 1 94 ? -47.103 -1.199 77.318 1.00 98.31 94 ALA A O 1
ATOM 739 N N . GLY A 1 95 ? -49.085 -1.616 78.293 1.00 98.50 95 GLY A N 1
ATOM 740 C CA . GLY A 1 95 ? -49.672 -2.359 77.180 1.00 98.50 95 GLY A CA 1
ATOM 741 C C . GLY A 1 95 ? -49.879 -1.486 75.942 1.00 98.50 95 GLY A C 1
ATOM 742 O O . GLY A 1 95 ? -49.456 -1.868 74.851 1.00 98.50 95 GLY A O 1
ATOM 743 N N . ASP A 1 96 ? -50.439 -0.290 76.117 1.00 98.50 96 ASP A N 1
ATOM 744 C CA . ASP A 1 96 ? -50.644 0.677 75.030 1.00 98.50 96 ASP A CA 1
ATOM 745 C C . ASP A 1 96 ? -49.315 1.148 74.413 1.00 98.50 96 ASP A C 1
ATOM 747 O O . ASP A 1 96 ? -49.168 1.230 73.186 1.00 98.50 96 ASP A O 1
ATOM 751 N N . GLU A 1 97 ? -48.305 1.400 75.250 1.00 98.44 97 GLU A N 1
ATOM 752 C CA . GLU A 1 97 ? -46.954 1.745 74.794 1.00 98.44 97 GLU A CA 1
ATOM 753 C C . GLU A 1 97 ? -46.297 0.606 74.000 1.00 98.44 97 GLU A C 1
ATOM 755 O O . GLU A 1 97 ? -45.630 0.851 72.990 1.00 98.44 97 GLU A O 1
ATOM 760 N N . LEU A 1 98 ? -46.467 -0.644 74.442 1.00 98.62 98 LEU A N 1
ATOM 761 C CA . LEU A 1 98 ? -45.952 -1.813 73.729 1.00 98.62 98 LEU 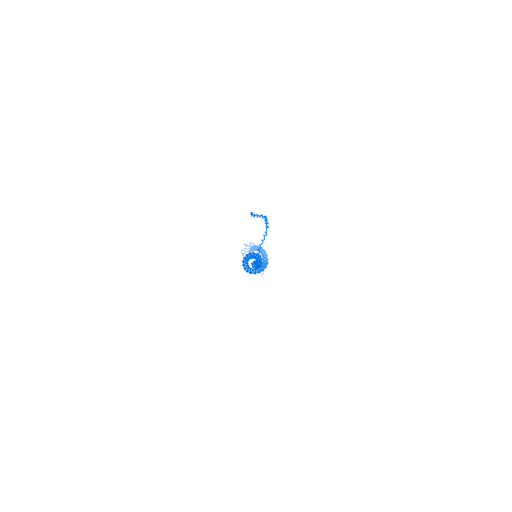A CA 1
ATOM 762 C C . LEU A 1 98 ? -46.650 -2.006 72.383 1.00 98.62 98 LEU A C 1
ATOM 764 O O . LEU A 1 98 ? -45.960 -2.249 71.395 1.00 98.62 98 LEU A O 1
ATOM 768 N N . ASN A 1 99 ? -47.973 -1.841 72.322 1.00 98.62 99 ASN A N 1
ATOM 769 C CA . ASN A 1 99 ? -48.719 -1.904 71.064 1.00 98.62 99 ASN A CA 1
ATOM 770 C C . ASN A 1 99 ? -48.218 -0.854 70.067 1.00 98.62 99 ASN A C 1
ATOM 772 O O . ASN A 1 99 ? -47.924 -1.188 68.923 1.00 98.62 99 ASN A O 1
ATOM 776 N N . THR A 1 100 ? -48.001 0.382 70.524 1.00 98.56 100 THR A N 1
ATOM 777 C CA . THR A 1 100 ? -47.448 1.450 69.674 1.00 98.56 100 THR A CA 1
ATOM 778 C C . THR A 1 100 ? -46.072 1.070 69.110 1.00 98.56 100 THR A C 1
ATOM 780 O O . THR A 1 100 ? -45.822 1.213 67.916 1.00 98.56 100 THR A O 1
ATOM 783 N N . LYS A 1 101 ? -45.181 0.509 69.941 1.00 98.69 101 LYS A N 1
ATOM 784 C CA . LYS A 1 101 ? -43.855 0.044 69.490 1.00 98.69 101 LYS A CA 1
ATOM 785 C C . LYS A 1 101 ? -43.937 -1.124 68.505 1.00 98.69 101 LYS A C 1
ATOM 787 O O . LYS A 1 101 ? -43.099 -1.222 67.611 1.00 98.69 101 LYS A O 1
ATOM 792 N N . VAL A 1 102 ? -44.903 -2.027 68.674 1.00 98.69 102 VAL A N 1
ATOM 793 C CA . VAL A 1 102 ? -45.140 -3.139 67.740 1.00 98.69 102 VAL A CA 1
ATOM 794 C C . VAL A 1 102 ? -45.615 -2.612 66.386 1.00 98.69 102 VAL A C 1
ATOM 796 O O . VAL A 1 102 ? -45.107 -3.062 65.358 1.00 98.69 102 VAL A O 1
ATOM 799 N N . ASP A 1 103 ? -46.509 -1.625 66.372 1.00 98.56 103 ASP A N 1
ATOM 800 C CA . ASP A 1 103 ? -46.975 -0.984 65.140 1.00 98.56 103 ASP A CA 1
ATOM 801 C C . ASP A 1 103 ? -45.834 -0.264 64.408 1.00 98.56 103 ASP A C 1
ATOM 803 O O . ASP A 1 103 ? -45.676 -0.412 63.193 1.00 98.56 103 ASP A O 1
ATOM 807 N N . ASP A 1 104 ? -44.994 0.471 65.139 1.00 98.56 104 ASP A N 1
ATOM 808 C CA . ASP A 1 104 ? -43.823 1.145 64.571 1.00 98.56 104 ASP A CA 1
ATOM 809 C C . ASP A 1 104 ? -42.813 0.142 63.996 1.00 98.56 104 ASP A C 1
ATOM 811 O O . ASP A 1 104 ? -42.319 0.321 62.879 1.00 98.56 104 ASP A O 1
ATOM 815 N N . ASN A 1 105 ? -42.551 -0.957 64.711 1.00 98.75 105 ASN A N 1
ATOM 816 C CA . ASN A 1 105 ? -41.689 -2.031 64.219 1.00 98.75 105 ASN A CA 1
ATOM 817 C C . ASN A 1 105 ? -42.271 -2.710 62.973 1.00 98.75 105 ASN A C 1
ATOM 819 O O . ASN A 1 105 ? -41.520 -3.040 62.057 1.00 98.75 105 ASN A O 1
ATOM 823 N N . THR A 1 106 ? -43.591 -2.895 62.912 1.00 98.75 106 THR A N 1
ATOM 824 C CA . THR A 1 106 ? -44.270 -3.477 61.745 1.00 98.75 106 THR A CA 1
ATOM 825 C C . THR A 1 106 ? -44.056 -2.603 60.512 1.00 98.75 106 THR A C 1
ATOM 827 O O . THR A 1 106 ? -43.579 -3.095 59.490 1.00 98.75 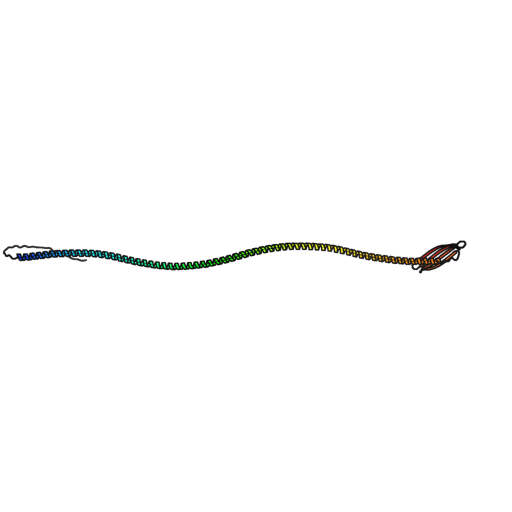106 THR A O 1
ATOM 830 N N . LYS A 1 107 ? -44.274 -1.287 60.632 1.00 98.62 107 LYS A N 1
ATOM 831 C CA . LYS A 1 107 ? -44.013 -0.326 59.544 1.00 98.62 107 LYS A CA 1
ATOM 832 C C . LYS A 1 107 ? -42.542 -0.300 59.127 1.00 98.62 107 LYS A C 1
ATOM 834 O O . LYS A 1 107 ? -42.235 -0.194 57.941 1.00 98.62 107 LYS A O 1
ATOM 839 N N . ALA A 1 108 ? -41.617 -0.393 60.084 1.00 98.69 108 ALA A N 1
ATOM 840 C CA . ALA A 1 108 ? -40.188 -0.440 59.785 1.00 98.69 108 ALA A CA 1
ATOM 841 C C . ALA A 1 108 ? -39.810 -1.701 58.988 1.00 98.69 108 ALA A C 1
ATOM 843 O O . ALA A 1 108 ? -39.034 -1.613 58.037 1.00 98.69 108 ALA A O 1
ATOM 844 N N . ILE A 1 109 ? -40.383 -2.858 59.339 1.00 98.75 109 ILE A N 1
ATOM 845 C CA . ILE A 1 109 ? -40.179 -4.123 58.620 1.00 98.75 109 ILE A CA 1
ATOM 846 C C . ILE A 1 109 ? -40.743 -4.042 57.197 1.00 98.75 109 ILE A C 1
ATOM 848 O O . ILE A 1 109 ? -40.068 -4.465 56.260 1.00 98.75 109 ILE A O 1
ATOM 852 N N . GLU A 1 110 ? -41.932 -3.465 57.016 1.00 98.56 110 GLU A N 1
ATOM 853 C CA . GLU A 1 110 ? -42.511 -3.230 55.686 1.00 98.56 110 GLU A CA 1
ATOM 854 C C . GLU A 1 110 ? -41.592 -2.348 54.827 1.00 98.56 110 GLU A C 1
ATOM 856 O O . GLU A 1 110 ? -41.237 -2.727 53.711 1.00 98.56 110 GLU A O 1
ATOM 861 N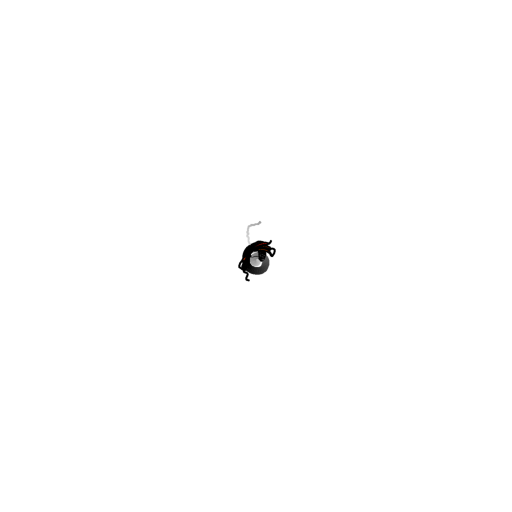 N . GLY A 1 111 ? -41.093 -1.237 55.382 1.00 98.50 111 GLY A N 1
ATOM 862 C CA . GLY A 1 111 ? -40.134 -0.371 54.688 1.00 98.50 111 GLY A CA 1
ATOM 863 C C . GLY A 1 111 ? -38.808 -1.069 54.351 1.00 98.50 111 GLY A C 1
ATOM 864 O O . GLY A 1 111 ? -38.218 -0.816 53.299 1.00 98.50 111 GLY A O 1
ATOM 865 N N . MET A 1 112 ? -38.336 -1.985 55.204 1.00 98.69 112 MET A N 1
ATOM 866 C CA . MET A 1 112 ? -37.182 -2.836 54.891 1.00 98.69 112 MET A CA 1
ATOM 867 C C . MET A 1 112 ? -37.469 -3.804 53.737 1.00 98.69 112 MET A C 1
ATOM 869 O O . MET A 1 112 ? -36.574 -4.037 52.923 1.00 98.69 112 MET A O 1
ATOM 873 N N . GLY A 1 113 ? -38.692 -4.331 53.643 1.00 98.69 113 GLY A N 1
ATOM 874 C CA . GLY A 1 113 ? -39.147 -5.145 52.514 1.00 98.69 113 GLY A CA 1
ATOM 875 C C . GLY A 1 113 ? -39.074 -4.382 51.191 1.00 98.69 113 GLY A C 1
ATOM 876 O O . GLY A 1 113 ? -38.446 -4.852 50.243 1.00 98.69 113 GLY A O 1
ATOM 877 N N . ASP A 1 114 ? -39.595 -3.154 51.158 1.00 98.56 114 ASP A N 1
ATOM 878 C CA . ASP A 1 114 ? -39.545 -2.303 49.963 1.00 98.56 114 ASP A CA 1
ATOM 879 C C . ASP A 1 114 ? -38.102 -2.004 49.515 1.00 98.56 114 ASP A C 1
ATOM 881 O O . ASP A 1 114 ? -37.777 -2.055 48.323 1.00 98.56 114 ASP A O 1
ATOM 885 N N . MET A 1 115 ? -37.204 -1.712 50.463 1.00 98.62 115 MET A N 1
ATOM 886 C CA . MET A 1 115 ? -35.782 -1.492 50.165 1.00 98.62 115 MET A CA 1
ATOM 887 C C . MET A 1 115 ? -35.095 -2.757 49.635 1.00 98.62 115 MET A C 1
ATOM 889 O O . MET A 1 115 ? -34.231 -2.672 48.753 1.00 98.62 115 MET A O 1
ATOM 893 N N . PHE A 1 116 ? -35.464 -3.931 50.154 1.00 98.69 116 PHE A N 1
ATOM 894 C CA . PHE A 1 116 ? -34.949 -5.209 49.673 1.00 98.69 116 PHE A CA 1
ATOM 895 C C . PHE A 1 116 ? -35.366 -5.459 48.218 1.00 98.69 116 PHE A C 1
ATOM 897 O O . PHE A 1 116 ? -34.511 -5.747 47.377 1.00 98.69 116 PHE A O 1
ATOM 904 N N . ASP A 1 117 ? -36.637 -5.231 47.889 1.00 98.69 117 ASP A N 1
ATOM 905 C CA . ASP A 1 117 ? -37.158 -5.373 46.527 1.00 98.69 117 ASP A CA 1
ATOM 906 C C . ASP A 1 117 ? -36.475 -4.415 45.538 1.00 98.69 117 ASP A C 1
ATOM 908 O O . ASP A 1 117 ? -36.130 -4.797 44.413 1.00 98.69 117 ASP A O 1
ATOM 912 N N . GLN A 1 118 ? -36.228 -3.167 45.948 1.00 98.62 118 GLN A N 1
ATOM 913 C CA . GLN A 1 118 ? -35.472 -2.202 45.142 1.00 98.62 118 GLN A CA 1
ATOM 914 C C . GLN A 1 118 ? -34.027 -2.653 44.920 1.00 98.62 118 GLN A C 1
ATOM 916 O O . GLN A 1 118 ? -33.520 -2.588 43.797 1.00 98.62 118 GLN A O 1
ATOM 921 N N . THR A 1 119 ? -33.377 -3.160 45.967 1.00 98.69 119 THR A N 1
ATOM 922 C CA . THR A 1 119 ? -32.012 -3.693 45.880 1.00 98.69 119 THR A CA 1
ATOM 923 C C . THR A 1 119 ? -31.953 -4.877 44.916 1.00 98.69 119 THR A C 1
ATOM 925 O O . THR A 1 119 ? -31.059 -4.951 44.074 1.00 98.69 119 THR A O 1
ATOM 928 N N . GLN A 1 120 ? -32.936 -5.776 44.969 1.00 98.81 120 GLN A N 1
ATOM 929 C CA . GLN A 1 120 ? -33.004 -6.938 44.088 1.00 98.81 120 GLN A CA 1
ATOM 930 C C . GLN A 1 120 ? -33.227 -6.554 42.614 1.00 98.81 120 GLN A C 1
ATOM 932 O O . GLN A 1 120 ? -32.622 -7.160 41.720 1.00 98.81 120 GLN A O 1
ATOM 937 N N . LYS A 1 121 ? -34.024 -5.510 42.348 1.00 98.69 121 LYS A N 1
ATOM 938 C CA . LYS A 1 121 ? -34.142 -4.912 41.005 1.00 98.69 121 LYS A CA 1
ATOM 939 C C . LYS A 1 121 ? -32.804 -4.344 40.531 1.00 98.69 121 LYS A C 1
ATOM 941 O O . LYS A 1 121 ? -32.339 -4.728 39.462 1.00 98.69 121 LYS A O 1
ATOM 946 N N . GLY A 1 122 ? -32.130 -3.543 41.360 1.00 98.75 122 GLY A N 1
ATOM 947 C CA . GLY A 1 122 ? -30.816 -2.978 41.030 1.00 98.75 122 GLY A CA 1
ATOM 948 C C . GLY A 1 122 ? -29.754 -4.044 40.729 1.00 98.75 122 GLY A C 1
ATOM 949 O O . GLY A 1 122 ? -29.009 -3.921 39.759 1.00 98.75 122 GLY A O 1
ATOM 950 N N . ILE A 1 123 ? -29.724 -5.140 41.495 1.00 98.81 123 ILE A N 1
ATOM 951 C CA . ILE A 1 123 ? -28.838 -6.289 41.230 1.00 98.81 123 ILE A CA 1
ATOM 952 C C . ILE A 1 123 ? -29.136 -6.917 39.862 1.00 98.81 123 ILE A C 1
ATOM 954 O O . ILE A 1 123 ? -28.214 -7.289 39.133 1.00 98.81 123 ILE A O 1
ATOM 958 N N . THR A 1 124 ? -30.414 -7.032 39.500 1.00 98.69 124 THR A N 1
ATOM 959 C CA . THR A 1 124 ? -30.832 -7.588 38.207 1.00 98.69 124 THR A CA 1
ATOM 960 C C . THR A 1 124 ? -30.389 -6.694 37.049 1.00 98.69 124 THR A C 1
ATOM 962 O O . THR A 1 124 ? -29.843 -7.196 36.065 1.00 98.69 124 THR A O 1
ATOM 965 N N . ASP A 1 125 ? -30.539 -5.378 37.186 1.00 98.75 125 ASP A N 1
ATOM 966 C CA . ASP A 1 125 ? -30.103 -4.414 36.173 1.00 98.75 125 ASP A CA 1
ATOM 967 C C . ASP A 1 125 ? -28.581 -4.440 35.987 1.00 98.75 125 ASP A C 1
ATOM 969 O O . ASP A 1 125 ? -28.095 -4.518 34.856 1.00 98.75 125 ASP A O 1
ATOM 973 N N . VAL A 1 126 ? -27.818 -4.478 37.087 1.00 98.81 126 VAL A N 1
ATOM 974 C CA . VAL A 1 126 ? -26.353 -4.624 37.046 1.00 98.81 126 VAL A CA 1
ATOM 975 C C . VAL A 1 126 ? -25.953 -5.925 36.352 1.00 98.81 126 VAL A C 1
ATOM 977 O O . VAL A 1 126 ? -25.066 -5.921 35.498 1.00 98.81 126 VAL A O 1
ATOM 980 N N . LYS A 1 127 ? -26.625 -7.040 36.662 1.00 98.75 127 LYS A N 1
ATOM 981 C CA . LYS A 1 127 ? -26.368 -8.332 36.013 1.00 98.75 127 LYS A CA 1
ATOM 982 C C . LYS A 1 127 ? -26.591 -8.256 34.501 1.00 98.75 127 LYS A C 1
ATOM 984 O O . LYS A 1 127 ? -25.758 -8.748 33.744 1.00 98.75 127 LYS A O 1
ATOM 989 N N . ASN A 1 128 ? -27.676 -7.624 34.061 1.00 98.50 128 ASN A N 1
ATOM 990 C CA . ASN A 1 128 ? -27.963 -7.452 32.638 1.00 98.50 128 ASN A CA 1
ATOM 991 C C . ASN A 1 128 ? -26.923 -6.547 31.955 1.00 98.50 128 ASN A C 1
ATOM 993 O O . ASN A 1 128 ? -26.449 -6.872 30.866 1.00 98.50 128 ASN A O 1
ATOM 997 N N . GLY A 1 129 ? -26.503 -5.462 32.614 1.00 98.75 129 GLY A N 1
ATOM 998 C CA . GLY A 1 129 ? -25.441 -4.581 32.119 1.00 98.75 129 GLY A CA 1
ATOM 999 C C . GLY A 1 129 ? -24.088 -5.287 31.967 1.00 98.75 129 GLY A C 1
ATOM 1000 O O . GLY A 1 129 ? -23.380 -5.067 30.982 1.00 98.75 129 GLY A O 1
ATOM 1001 N N . LEU A 1 130 ? -23.745 -6.188 32.895 1.00 98.81 130 LEU A N 1
ATOM 1002 C CA . LEU A 1 130 ? -22.539 -7.017 32.799 1.00 98.81 130 LEU A CA 1
ATOM 1003 C C . LEU A 1 130 ? -22.590 -7.972 31.600 1.00 98.81 130 LEU A C 1
ATOM 1005 O O . LEU A 1 130 ? -21.590 -8.116 30.901 1.00 98.81 130 LEU A O 1
ATOM 1009 N N . VAL A 1 131 ? -23.748 -8.578 31.322 1.00 98.75 131 VAL A N 1
ATOM 1010 C CA . VAL A 1 131 ? -23.927 -9.464 30.158 1.00 98.75 131 VAL A CA 1
ATOM 1011 C C . VAL A 1 131 ? -23.731 -8.709 28.839 1.00 98.75 131 VAL A C 1
ATOM 1013 O O . VAL A 1 131 ? -23.045 -9.211 27.948 1.00 98.75 131 VAL A O 1
ATOM 1016 N N . GLU A 1 132 ? -24.277 -7.498 28.700 1.00 98.75 132 GLU A N 1
ATOM 1017 C CA . GLU A 1 132 ? -24.070 -6.711 27.473 1.00 98.75 132 GLU A CA 1
ATOM 1018 C C . GLU A 1 132 ? -22.617 -6.220 27.353 1.00 98.75 132 GLU A C 1
ATOM 1020 O O . GLU A 1 132 ? -22.042 -6.234 26.265 1.00 98.75 132 GLU A O 1
ATOM 1025 N N . THR A 1 133 ? -21.980 -5.866 28.475 1.00 98.75 133 THR A N 1
ATOM 1026 C CA . THR A 1 133 ? -20.553 -5.504 28.502 1.00 98.75 133 THR A CA 1
ATOM 1027 C C . THR A 1 133 ? -19.677 -6.659 28.016 1.00 98.75 133 THR A C 1
ATOM 1029 O O . THR A 1 133 ? -18.807 -6.455 27.172 1.00 98.75 133 THR A O 1
ATOM 1032 N N . GLU A 1 134 ? -19.942 -7.880 28.481 1.00 98.81 134 GLU A N 1
ATOM 1033 C CA . GLU A 1 134 ? -19.238 -9.088 28.038 1.00 98.81 134 GLU A CA 1
ATOM 1034 C C . GLU A 1 134 ? -19.387 -9.306 26.523 1.00 98.81 134 GLU A C 1
ATOM 1036 O O . GLU A 1 134 ? -18.412 -9.562 25.814 1.00 98.81 134 GLU A O 1
ATOM 1041 N N . LYS A 1 135 ? -20.593 -9.110 25.984 1.00 98.69 135 LYS A N 1
ATOM 1042 C CA . LYS A 1 135 ? -20.847 -9.196 24.541 1.00 98.69 135 LYS A CA 1
ATOM 1043 C C . LYS A 1 135 ? -20.072 -8.137 23.748 1.00 98.69 135 LYS A C 1
ATOM 1045 O O . LYS A 1 135 ? -19.503 -8.458 22.703 1.00 98.69 135 LYS A O 1
ATOM 1050 N N . HIS A 1 136 ? -20.001 -6.897 24.237 1.00 98.81 136 HIS A N 1
ATOM 1051 C CA . HIS A 1 136 ? -19.186 -5.848 23.617 1.00 98.81 136 HIS A CA 1
ATOM 1052 C C . HIS A 1 136 ? -17.684 -6.160 23.660 1.00 98.81 136 HIS A C 1
ATOM 1054 O O . HIS A 1 136 ? -16.986 -5.895 22.681 1.00 98.81 136 HIS A O 1
ATOM 1060 N N . ILE A 1 137 ? -17.184 -6.748 24.751 1.00 98.81 137 ILE A N 1
ATOM 1061 C CA . ILE A 1 137 ? -15.787 -7.196 24.862 1.00 98.81 137 ILE A CA 1
ATOM 1062 C C . ILE A 1 137 ? -15.490 -8.266 23.807 1.00 98.81 137 ILE A C 1
ATOM 1064 O O . ILE A 1 137 ? -14.511 -8.147 23.072 1.00 98.81 137 ILE A O 1
ATOM 1068 N N . GLN A 1 138 ? -16.359 -9.270 23.672 1.00 98.75 138 GLN A N 1
ATOM 1069 C CA . GLN A 1 138 ? -16.192 -10.323 22.668 1.00 98.75 138 GLN A CA 1
ATOM 1070 C C . GLN A 1 138 ? -16.202 -9.776 21.235 1.00 98.75 138 GLN A C 1
ATOM 1072 O O . GLN A 1 138 ? -15.412 -10.219 20.403 1.00 98.75 138 GLN A O 1
ATOM 1077 N N . GLU A 1 139 ? -17.070 -8.809 20.935 1.00 98.75 139 GLU A N 1
ATOM 1078 C CA . GLU A 1 139 ? -17.101 -8.159 19.621 1.00 98.75 139 GLU A CA 1
ATOM 1079 C C . GLU A 1 139 ? -15.841 -7.329 19.355 1.00 98.75 139 GLU A C 1
ATOM 1081 O O . GLU A 1 139 ? -15.258 -7.402 18.273 1.00 98.75 139 GLU A O 1
ATOM 1086 N N . ASN A 1 140 ? -15.368 -6.578 20.350 1.00 98.81 140 ASN A N 1
ATOM 1087 C CA . ASN A 1 140 ? -14.127 -5.823 20.221 1.00 98.81 140 ASN A CA 1
ATOM 1088 C C . ASN A 1 140 ? -12.920 -6.740 20.003 1.00 98.81 140 ASN A C 1
ATOM 1090 O O . ASN A 1 140 ? -12.093 -6.422 19.154 1.00 98.81 140 ASN A O 1
ATOM 1094 N N . ASN A 1 141 ? -12.848 -7.887 20.682 1.00 98.81 141 ASN A N 1
ATOM 1095 C CA . ASN A 1 141 ? -11.787 -8.870 20.451 1.00 98.81 141 ASN A CA 1
ATOM 1096 C C . ASN A 1 141 ? -11.799 -9.375 18.999 1.00 98.81 141 ASN A C 1
ATOM 1098 O O . ASN A 1 141 ? -10.767 -9.334 18.339 1.00 98.81 141 ASN A O 1
ATOM 1102 N N . ARG A 1 142 ? -12.973 -9.714 18.440 1.00 98.69 142 ARG A N 1
ATOM 1103 C CA . ARG A 1 142 ? -13.085 -10.102 17.017 1.00 98.69 142 ARG A CA 1
ATOM 1104 C C . ARG A 1 142 ? -12.597 -9.007 16.068 1.00 98.69 142 ARG A C 1
ATOM 1106 O O . ARG A 1 142 ? -11.943 -9.298 15.069 1.00 98.69 142 ARG A O 1
ATOM 1113 N N . ARG A 1 143 ? -12.920 -7.745 16.360 1.00 98.81 143 ARG A N 1
ATOM 1114 C CA . ARG A 1 143 ? -12.458 -6.597 15.563 1.00 98.81 143 ARG A CA 1
ATOM 1115 C C . ARG A 1 143 ? -10.945 -6.411 15.664 1.00 98.81 143 ARG A C 1
ATOM 1117 O O . ARG A 1 143 ? -10.322 -6.078 14.660 1.00 98.81 143 ARG A O 1
ATOM 1124 N N . VAL A 1 144 ? -10.357 -6.633 16.840 1.00 98.81 144 VAL A N 1
ATOM 1125 C CA . VAL A 1 144 ? -8.899 -6.608 17.036 1.00 98.81 144 VAL A CA 1
ATOM 1126 C C . VAL A 1 144 ? -8.228 -7.705 16.207 1.00 98.81 144 VAL A C 1
ATOM 1128 O O . VAL A 1 144 ? -7.319 -7.382 15.447 1.00 98.81 144 VAL A O 1
ATOM 1131 N N . ASP A 1 145 ? -8.736 -8.940 16.239 1.00 98.69 145 ASP A N 1
ATOM 1132 C CA . ASP A 1 145 ? -8.194 -10.061 15.450 1.00 98.69 145 ASP A CA 1
ATOM 1133 C C . ASP A 1 145 ? -8.221 -9.771 13.933 1.00 98.69 145 ASP A C 1
ATOM 1135 O O . ASP A 1 145 ? -7.278 -10.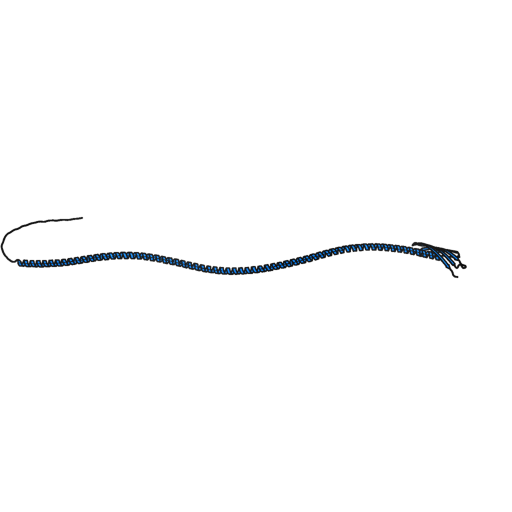067 13.188 1.00 98.69 145 ASP A O 1
ATOM 1139 N N . GLN A 1 146 ? -9.305 -9.149 13.451 1.00 98.69 146 GLN A N 1
ATOM 1140 C CA . GLN A 1 146 ? -9.432 -8.722 12.053 1.00 98.69 146 GLN A CA 1
ATOM 1141 C C . GLN A 1 146 ? -8.414 -7.638 11.686 1.00 98.69 146 GLN A C 1
ATOM 1143 O O . GLN A 1 146 ? -7.810 -7.695 10.612 1.00 98.69 146 GLN A O 1
ATOM 1148 N N . VAL A 1 147 ? -8.215 -6.653 12.566 1.00 98.75 147 VAL A N 1
ATOM 1149 C CA . VAL A 1 147 ? -7.220 -5.593 12.367 1.00 98.75 147 VAL A CA 1
ATOM 1150 C C . VAL A 1 147 ? -5.809 -6.173 12.359 1.00 98.75 147 VAL A C 1
ATOM 1152 O O . VAL A 1 147 ? -5.031 -5.819 11.478 1.00 98.75 147 VAL A O 1
ATOM 1155 N N . GLU A 1 148 ? -5.486 -7.087 13.273 1.00 98.75 148 GLU A N 1
ATOM 1156 C CA . GLU A 1 148 ? -4.184 -7.760 13.322 1.00 98.75 148 GLU A CA 1
ATOM 1157 C C . GLU A 1 148 ? -3.903 -8.525 12.021 1.00 98.75 148 GLU A C 1
ATOM 1159 O O . GLU A 1 148 ? -2.849 -8.348 11.404 1.00 98.75 148 GLU A O 1
ATOM 1164 N N . THR A 1 149 ? -4.894 -9.273 11.527 1.00 98.62 149 THR A N 1
ATOM 1165 C CA . THR A 1 149 ? -4.811 -9.964 10.232 1.00 98.62 149 THR A CA 1
ATOM 1166 C C . THR A 1 149 ? -4.575 -8.984 9.076 1.00 98.62 149 THR A C 1
ATOM 1168 O O . THR A 1 149 ? -3.719 -9.221 8.221 1.00 98.62 149 THR A O 1
ATOM 1171 N N . GLY A 1 150 ? -5.304 -7.863 9.043 1.00 98.81 150 GLY A N 1
ATOM 1172 C CA . GLY A 1 150 ? -5.145 -6.835 8.010 1.00 98.81 150 GLY A CA 1
ATOM 1173 C C . GLY A 1 150 ? -3.780 -6.139 8.055 1.00 98.81 150 GLY A C 1
ATOM 1174 O O . GLY A 1 150 ? -3.184 -5.865 7.012 1.00 98.81 150 GLY A O 1
ATOM 1175 N N . VAL A 1 151 ? -3.244 -5.889 9.253 1.00 98.75 151 VAL A N 1
ATOM 1176 C CA . VAL A 1 151 ? -1.894 -5.337 9.440 1.00 98.75 151 VAL A CA 1
ATOM 1177 C C . VAL A 1 151 ? -0.835 -6.302 8.910 1.00 98.75 151 VAL A C 1
ATOM 1179 O O . VAL A 1 151 ? 0.073 -5.868 8.200 1.00 98.75 151 VAL A O 1
ATOM 1182 N N . GLU A 1 152 ? -0.965 -7.599 9.182 1.00 98.69 152 GLU A N 1
ATOM 1183 C CA . GLU A 1 152 ? -0.020 -8.609 8.698 1.00 98.69 152 GLU A CA 1
ATOM 1184 C C . GLU A 1 152 ? -0.047 -8.742 7.165 1.00 98.69 152 GLU A C 1
ATOM 1186 O O . GLU A 1 152 ? 1.006 -8.770 6.524 1.00 98.69 152 GLU A O 1
ATOM 1191 N N . GLN A 1 153 ? -1.233 -8.721 6.548 1.00 98.62 153 GLN A N 1
ATOM 1192 C CA . GLN A 1 153 ? -1.369 -8.691 5.085 1.00 98.62 153 GLN A CA 1
ATOM 1193 C C . GLN A 1 153 ? -0.715 -7.446 4.473 1.00 98.62 153 GLN A C 1
ATOM 1195 O O . GLN A 1 153 ? 0.025 -7.547 3.492 1.00 98.62 153 GLN A O 1
ATOM 1200 N N . ASN A 1 154 ? -0.928 -6.272 5.074 1.00 98.81 154 ASN A N 1
ATOM 1201 C CA . ASN A 1 154 ? -0.286 -5.035 4.631 1.00 98.81 154 ASN A CA 1
ATOM 1202 C C . ASN A 1 154 ? 1.238 -5.099 4.773 1.00 98.81 154 ASN A C 1
ATOM 1204 O O . ASN A 1 154 ? 1.954 -4.653 3.876 1.00 98.81 154 ASN A O 1
ATOM 1208 N N . ARG A 1 155 ? 1.752 -5.687 5.861 1.00 98.75 155 ARG A N 1
ATOM 1209 C CA . ARG A 1 155 ? 3.192 -5.888 6.072 1.00 98.75 155 ARG A CA 1
ATOM 1210 C C . ARG A 1 155 ? 3.802 -6.737 4.955 1.00 98.75 155 ARG A C 1
ATOM 1212 O O . ARG A 1 155 ? 4.838 -6.364 4.404 1.00 98.75 155 ARG A O 1
ATOM 1219 N N . GLN A 1 156 ? 3.140 -7.833 4.585 1.00 98.69 156 GLN A N 1
ATOM 1220 C CA . GLN A 1 156 ? 3.560 -8.691 3.473 1.00 98.69 156 GLN A CA 1
ATOM 1221 C C . GLN A 1 156 ? 3.485 -7.957 2.126 1.00 98.69 156 GLN A C 1
ATOM 1223 O O . GLN A 1 156 ? 4.430 -8.019 1.341 1.00 98.69 156 GLN A O 1
ATOM 1228 N N . GLY A 1 157 ? 2.412 -7.199 1.878 1.00 98.75 157 GLY A N 1
ATOM 1229 C CA . GLY A 1 157 ? 2.268 -6.380 0.671 1.00 98.75 157 GLY A CA 1
ATOM 1230 C C . GLY A 1 157 ? 3.384 -5.340 0.520 1.00 98.75 157 GLY A C 1
ATOM 1231 O O . GLY A 1 157 ? 3.984 -5.220 -0.546 1.00 98.75 157 GLY A O 1
ATOM 1232 N N . VAL A 1 158 ? 3.733 -4.638 1.603 1.00 98.75 158 VAL A N 1
ATOM 1233 C CA . VAL A 1 158 ? 4.856 -3.685 1.622 1.00 98.75 158 VAL A CA 1
ATOM 1234 C C . VAL A 1 158 ? 6.186 -4.384 1.337 1.00 98.75 158 VAL A C 1
ATOM 1236 O O . VAL A 1 158 ? 6.991 -3.862 0.566 1.00 98.75 158 VAL A O 1
ATOM 1239 N N . GLN A 1 159 ? 6.418 -5.567 1.912 1.00 98.75 159 GLN A N 1
ATOM 1240 C CA . GLN A 1 159 ? 7.633 -6.344 1.662 1.00 98.75 159 GLN A CA 1
ATOM 1241 C C . GLN A 1 159 ? 7.747 -6.779 0.192 1.00 98.75 159 GLN A C 1
ATOM 1243 O O . GLN A 1 159 ? 8.820 -6.656 -0.400 1.00 98.75 159 GLN A O 1
ATOM 1248 N N . ASN A 1 160 ? 6.649 -7.232 -0.416 1.00 98.69 160 ASN A N 1
ATOM 1249 C CA . ASN A 1 160 ? 6.618 -7.599 -1.833 1.00 98.69 160 ASN A CA 1
ATOM 1250 C C . ASN A 1 160 ? 6.914 -6.392 -2.730 1.00 98.69 160 ASN A C 1
ATOM 1252 O O . ASN A 1 160 ? 7.807 -6.464 -3.573 1.00 98.69 160 ASN A O 1
ATOM 1256 N N . ASN A 1 161 ? 6.259 -5.254 -2.480 1.00 98.81 161 ASN A N 1
ATOM 1257 C CA . ASN A 1 161 ? 6.507 -4.019 -3.226 1.00 98.81 161 ASN A CA 1
ATOM 1258 C C . ASN A 1 161 ? 7.967 -3.556 -3.106 1.00 98.81 161 ASN A C 1
ATOM 1260 O O . ASN A 1 161 ? 8.560 -3.109 -4.085 1.00 98.81 161 ASN A O 1
ATOM 1264 N N . ALA A 1 162 ? 8.572 -3.675 -1.919 1.00 98.69 162 ALA A N 1
ATOM 1265 C CA . ALA A 1 162 ? 9.979 -3.338 -1.719 1.00 98.69 162 ALA A CA 1
ATOM 1266 C C . ALA A 1 162 ? 10.910 -4.215 -2.578 1.00 98.69 162 ALA A C 1
ATOM 1268 O O . ALA A 1 162 ? 11.853 -3.698 -3.182 1.00 98.69 162 ALA A O 1
ATOM 1269 N N . ASN A 1 163 ? 10.616 -5.515 -2.684 1.00 98.56 163 ASN A N 1
ATOM 1270 C CA . ASN A 1 163 ? 11.368 -6.439 -3.536 1.00 98.56 163 ASN A CA 1
ATOM 1271 C C . ASN A 1 163 ? 11.211 -6.101 -5.028 1.00 98.56 163 ASN A C 1
ATOM 1273 O O . ASN A 1 163 ? 12.205 -6.066 -5.752 1.00 98.56 163 ASN A O 1
ATOM 1277 N N . GLU A 1 164 ? 9.994 -5.804 -5.489 1.00 98.81 164 GLU A N 1
ATOM 1278 C CA . GLU A 1 164 ? 9.739 -5.398 -6.880 1.00 98.81 164 GLU A CA 1
ATOM 1279 C C . GLU A 1 164 ? 10.448 -4.085 -7.236 1.00 98.81 164 GLU A C 1
ATOM 1281 O O . GLU A 1 164 ? 11.053 -3.961 -8.302 1.00 98.81 164 GLU A O 1
ATOM 1286 N N . ILE A 1 165 ? 10.443 -3.104 -6.326 1.00 98.69 165 ILE A N 1
ATOM 1287 C CA . ILE A 1 165 ? 11.177 -1.844 -6.500 1.00 98.69 165 ILE A CA 1
ATOM 1288 C C . ILE A 1 165 ? 12.683 -2.101 -6.628 1.00 98.69 165 ILE A C 1
ATOM 1290 O O . ILE A 1 165 ? 13.330 -1.490 -7.482 1.00 98.69 165 ILE A O 1
ATOM 1294 N N . ALA A 1 166 ? 13.245 -3.002 -5.817 1.00 98.62 166 ALA A N 1
ATOM 1295 C CA . ALA A 1 166 ? 14.656 -3.371 -5.911 1.00 98.62 166 ALA A CA 1
ATOM 1296 C C . ALA A 1 166 ? 14.984 -4.008 -7.274 1.00 98.62 166 ALA A C 1
ATOM 1298 O O . ALA A 1 166 ? 15.908 -3.559 -7.949 1.00 98.62 166 ALA A O 1
ATOM 1299 N N . GLN A 1 167 ? 14.169 -4.963 -7.733 1.00 98.56 167 GLN A N 1
ATOM 1300 C CA . GLN A 1 167 ? 14.335 -5.586 -9.052 1.00 98.56 167 GLN A CA 1
ATOM 1301 C C . GLN A 1 167 ? 14.236 -4.566 -10.194 1.00 98.56 167 GLN A C 1
ATOM 1303 O O . GLN A 1 167 ? 15.053 -4.574 -11.117 1.00 98.56 167 GLN A O 1
ATOM 1308 N N . ASN A 1 168 ? 13.271 -3.647 -10.122 1.00 98.75 168 ASN A N 1
ATOM 1309 C CA . ASN A 1 168 ? 13.119 -2.584 -11.112 1.00 98.75 168 ASN A CA 1
ATOM 1310 C C . ASN A 1 168 ? 14.329 -1.644 -11.128 1.00 98.75 168 ASN A C 1
ATOM 1312 O O . ASN A 1 168 ? 14.786 -1.248 -12.202 1.00 98.75 168 ASN A O 1
ATOM 1316 N N . ARG A 1 169 ? 14.883 -1.306 -9.957 1.00 98.69 169 ARG A N 1
ATOM 1317 C CA . ARG A 1 169 ? 16.100 -0.493 -9.846 1.00 98.69 169 ARG A CA 1
ATOM 1318 C C . ARG A 1 169 ? 17.283 -1.164 -10.545 1.00 98.69 169 ARG A C 1
ATOM 1320 O O . ARG A 1 169 ? 17.977 -0.499 -11.317 1.00 98.69 169 ARG A O 1
ATOM 1327 N N . ASP A 1 170 ? 17.474 -2.460 -10.325 1.00 98.31 170 ASP A N 1
ATOM 1328 C CA . ASP A 1 170 ? 18.543 -3.232 -10.964 1.00 98.31 170 ASP A CA 1
ATOM 1329 C C . ASP A 1 170 ? 18.337 -3.314 -12.486 1.00 98.31 170 ASP A C 1
ATOM 1331 O O . ASP A 1 170 ? 19.261 -3.058 -13.264 1.00 98.31 170 ASP A O 1
ATOM 1335 N N . GLY A 1 171 ? 17.100 -3.558 -12.936 1.00 98.62 171 GLY A N 1
ATOM 1336 C CA . GLY A 1 171 ? 16.739 -3.567 -14.357 1.00 98.62 171 GLY A CA 1
ATOM 1337 C C . GLY A 1 171 ? 16.985 -2.225 -15.060 1.00 98.62 171 GLY A C 1
ATOM 1338 O O . GLY A 1 171 ? 17.494 -2.188 -16.188 1.00 98.62 171 GLY A O 1
ATOM 1339 N N . ILE A 1 172 ? 16.685 -1.109 -14.388 1.00 98.56 172 ILE A N 1
ATOM 1340 C CA . ILE A 1 172 ? 16.994 0.243 -14.874 1.00 98.56 172 ILE A CA 1
ATOM 1341 C C . ILE A 1 172 ? 18.510 0.445 -14.965 1.00 98.56 172 ILE A C 1
ATOM 1343 O O . ILE A 1 172 ? 18.987 0.955 -15.981 1.00 98.56 172 ILE A O 1
ATOM 1347 N N . SER A 1 173 ? 19.274 0.013 -13.955 1.00 98.50 173 SER A N 1
ATOM 1348 C CA . SER A 1 173 ? 20.739 0.115 -13.958 1.00 98.50 173 SER A CA 1
ATOM 1349 C C . SER A 1 173 ? 21.354 -0.635 -15.142 1.00 98.50 173 SER A C 1
ATOM 1351 O O . SER A 1 173 ? 22.112 -0.056 -15.920 1.00 98.50 173 SER A O 1
ATOM 1353 N N . HIS A 1 174 ? 20.952 -1.888 -15.366 1.00 98.31 174 HIS A N 1
ATOM 1354 C CA . HIS A 1 174 ? 21.422 -2.670 -16.512 1.00 98.31 174 HIS A CA 1
ATOM 1355 C C . HIS A 1 174 ? 21.028 -2.059 -17.858 1.00 98.31 174 HIS A C 1
ATOM 1357 O O . HIS A 1 174 ? 21.814 -2.071 -18.810 1.00 98.31 174 HIS A O 1
ATOM 1363 N N . THR A 1 175 ? 19.817 -1.510 -17.957 1.00 98.56 175 THR A N 1
ATOM 1364 C CA . THR A 1 175 ? 19.367 -0.830 -19.176 1.00 98.56 175 THR A CA 1
ATOM 1365 C C . THR A 1 175 ? 20.210 0.410 -19.454 1.00 98.56 175 THR A C 1
ATOM 1367 O O . THR A 1 175 ? 20.613 0.617 -20.600 1.00 98.56 175 THR A O 1
ATOM 1370 N N . LYS A 1 176 ? 20.529 1.192 -18.417 1.00 98.62 176 LYS A N 1
ATOM 1371 C CA . LYS A 1 176 ? 21.410 2.359 -18.511 1.00 98.62 176 LYS A CA 1
ATOM 1372 C C . LYS A 1 176 ? 22.802 1.969 -19.010 1.00 98.62 176 LYS A C 1
ATOM 1374 O O . LYS A 1 176 ? 23.252 2.520 -20.009 1.00 98.62 176 LYS A O 1
ATOM 1379 N N . GLU A 1 177 ? 23.435 0.971 -18.397 1.00 98.38 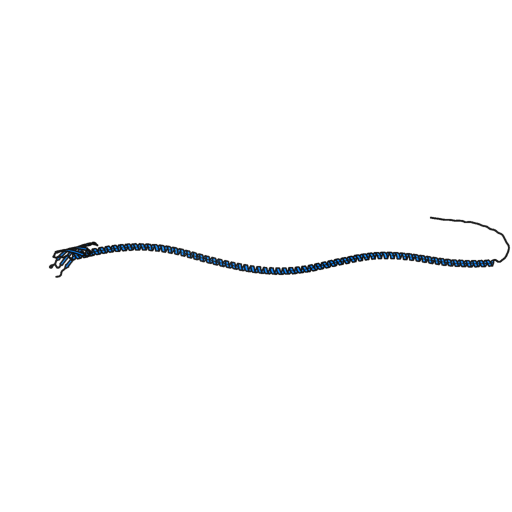177 GLU A N 1
ATOM 1380 C CA . GLU A 1 177 ? 24.752 0.479 -18.826 1.00 98.38 177 GLU A CA 1
ATOM 1381 C C . GLU A 1 177 ? 24.740 -0.021 -20.277 1.00 98.38 177 GLU A C 1
ATOM 1383 O O . GLU A 1 177 ? 25.678 0.207 -21.044 1.00 98.38 177 GLU A O 1
ATOM 1388 N N . ARG A 1 178 ? 23.674 -0.722 -20.686 1.00 98.50 178 ARG A N 1
ATOM 1389 C CA . ARG A 1 178 ? 23.528 -1.182 -22.071 1.00 98.50 178 ARG A CA 1
ATOM 1390 C C . ARG A 1 178 ? 23.412 -0.004 -23.033 1.00 98.50 178 ARG A C 1
ATOM 1392 O O . ARG A 1 178 ? 24.054 -0.032 -24.077 1.00 98.50 178 ARG A O 1
ATOM 1399 N N . LEU A 1 179 ? 22.635 1.018 -22.680 1.00 98.44 179 LEU A N 1
ATOM 1400 C CA . LEU A 1 179 ? 22.488 2.218 -23.497 1.00 98.44 179 LEU A CA 1
ATOM 1401 C C . LEU A 1 179 ? 23.817 2.975 -23.629 1.00 98.44 179 LEU A C 1
ATOM 1403 O O . LEU A 1 179 ? 24.182 3.358 -24.734 1.00 98.44 179 LEU A O 1
ATOM 1407 N N . GLU A 1 180 ? 24.577 3.122 -22.542 1.00 98.44 180 GLU A N 1
ATOM 1408 C CA . GLU A 1 180 ? 25.910 3.747 -22.555 1.00 98.44 180 GLU A CA 1
ATOM 1409 C C . GLU A 1 180 ? 26.894 3.003 -23.475 1.00 98.44 180 GLU A C 1
ATOM 1411 O O . GLU A 1 180 ? 27.642 3.632 -24.233 1.00 98.44 180 GLU A O 1
ATOM 1416 N N . ARG A 1 181 ? 26.852 1.661 -23.479 1.00 98.19 181 ARG A N 1
ATOM 1417 C CA . ARG A 1 181 ? 27.646 0.841 -24.410 1.00 98.19 181 ARG A CA 1
ATOM 1418 C C . ARG A 1 181 ? 27.235 1.052 -25.865 1.00 98.19 181 ARG A C 1
ATOM 1420 O O . ARG A 1 181 ? 28.107 1.196 -26.718 1.00 98.19 181 ARG A O 1
ATOM 1427 N N . GLU A 1 182 ? 25.939 1.071 -26.163 1.00 98.31 182 GLU A N 1
ATOM 1428 C CA . GLU A 1 182 ? 25.455 1.273 -27.537 1.00 98.31 182 GLU A CA 1
ATOM 1429 C C . GLU A 1 182 ? 25.743 2.690 -28.051 1.00 98.31 182 GLU A C 1
ATOM 1431 O O . GLU A 1 182 ? 26.171 2.849 -29.193 1.00 98.31 182 GLU A O 1
ATOM 1436 N N . VAL A 1 183 ? 25.620 3.715 -27.201 1.00 98.50 183 VAL A N 1
ATOM 1437 C CA . VAL A 1 183 ? 26.020 5.090 -27.543 1.00 98.50 183 VAL A CA 1
ATOM 1438 C C . VAL A 1 183 ? 27.512 5.155 -27.872 1.00 98.50 183 VAL A C 1
ATOM 1440 O O . VAL A 1 183 ? 27.878 5.705 -28.911 1.00 98.50 183 VAL A O 1
ATOM 1443 N N . SER A 1 184 ? 28.365 4.541 -27.046 1.00 98.12 184 SER A N 1
ATOM 1444 C CA . SER A 1 184 ? 29.815 4.486 -27.294 1.00 98.12 184 SER A CA 1
ATOM 1445 C C . SER A 1 184 ? 30.151 3.789 -28.619 1.00 98.12 184 SER A C 1
ATOM 1447 O O . SER A 1 184 ? 30.968 4.282 -29.395 1.00 98.12 184 SER A O 1
ATOM 1449 N N . LYS A 1 185 ? 29.487 2.664 -28.930 1.00 98.19 185 LYS A N 1
ATOM 1450 C CA . LYS A 1 185 ? 29.661 1.971 -30.220 1.00 98.19 185 LYS A CA 1
ATOM 1451 C C . LYS A 1 185 ? 29.253 2.852 -31.397 1.00 98.19 185 LYS A C 1
ATOM 1453 O O . LYS A 1 185 ? 29.980 2.926 -32.383 1.00 98.19 185 LYS A O 1
ATOM 1458 N N . GLN A 1 186 ? 28.110 3.532 -31.298 1.00 98.06 186 GLN A N 1
ATOM 1459 C CA . GLN A 1 186 ? 27.626 4.402 -32.367 1.00 98.06 186 GLN A CA 1
ATOM 1460 C C . GLN A 1 186 ? 28.560 5.597 -32.602 1.00 98.06 186 GLN A C 1
ATOM 1462 O O . GLN A 1 186 ? 28.762 5.996 -33.749 1.00 98.06 186 GLN A O 1
ATOM 1467 N N . GLN A 1 187 ? 29.152 6.153 -31.540 1.00 97.88 187 GLN A N 1
ATOM 1468 C CA . GLN A 1 187 ? 30.171 7.199 -31.649 1.00 97.88 187 GLN A CA 1
ATOM 1469 C C . GLN A 1 187 ? 31.401 6.702 -32.415 1.00 97.88 187 GLN A C 1
ATOM 1471 O O . GLN A 1 187 ? 31.785 7.338 -33.394 1.00 97.88 187 GLN A O 1
ATOM 1476 N N . ALA A 1 188 ? 31.939 5.531 -32.060 1.00 97.62 188 ALA A N 1
ATOM 1477 C CA . ALA A 1 188 ? 33.089 4.947 -32.753 1.00 97.62 188 ALA A CA 1
ATOM 1478 C C . ALA A 1 188 ? 32.813 4.706 -34.250 1.00 97.62 188 ALA A C 1
ATOM 1480 O O . ALA A 1 188 ? 33.623 5.066 -35.103 1.00 97.62 188 ALA A O 1
ATOM 1481 N N . VAL A 1 189 ? 31.633 4.170 -34.587 1.00 98.12 189 VAL A N 1
ATOM 1482 C CA . VAL A 1 189 ? 31.211 3.983 -35.988 1.00 98.12 189 VAL A CA 1
ATOM 1483 C C . VAL A 1 189 ? 31.134 5.323 -36.729 1.00 98.12 189 VAL A C 1
ATOM 1485 O O . VAL A 1 189 ? 31.587 5.429 -37.869 1.00 98.12 189 VAL A O 1
ATOM 1488 N N . ASN A 1 190 ? 30.598 6.367 -36.094 1.00 97.69 190 ASN A N 1
ATOM 1489 C CA . ASN A 1 190 ? 30.489 7.694 -36.704 1.00 97.69 190 ASN A CA 1
ATOM 1490 C C . ASN A 1 190 ? 31.857 8.365 -36.922 1.00 97.69 190 ASN A C 1
ATOM 1492 O O . ASN A 1 190 ? 32.049 9.055 -37.930 1.00 97.69 190 ASN A O 1
ATOM 1496 N N . GLU A 1 191 ? 32.800 8.181 -35.997 1.00 97.75 191 GLU A N 1
ATOM 1497 C CA . GLU A 1 191 ? 34.177 8.675 -36.113 1.00 97.75 191 GLU A CA 1
ATOM 1498 C C . GLU A 1 191 ? 34.926 7.974 -37.250 1.00 97.75 191 GLU A C 1
ATOM 1500 O O . GLU A 1 191 ? 35.539 8.641 -38.094 1.00 97.75 191 GLU A O 1
ATOM 1505 N N . GLN A 1 192 ? 34.796 6.648 -37.340 1.00 97.62 192 GLN A N 1
ATOM 1506 C CA . GLN A 1 192 ? 35.364 5.862 -38.432 1.00 97.62 192 GLN A CA 1
ATOM 1507 C C . GLN A 1 192 ? 34.795 6.310 -39.785 1.00 97.62 192 GLN A C 1
ATOM 1509 O O . GLN A 1 192 ? 35.551 6.703 -40.673 1.00 97.62 192 GLN A O 1
ATOM 1514 N N . ALA A 1 193 ? 33.467 6.372 -39.917 1.00 97.75 193 ALA A N 1
ATOM 1515 C CA . ALA A 1 193 ? 32.813 6.810 -41.150 1.00 97.75 193 ALA A CA 1
ATOM 1516 C C . ALA A 1 193 ? 33.177 8.257 -41.538 1.00 97.75 193 ALA A C 1
ATOM 1518 O O . ALA A 1 193 ? 33.145 8.638 -42.710 1.00 97.75 193 ALA A O 1
ATOM 1519 N N . SER A 1 194 ? 33.501 9.116 -40.570 1.00 97.69 194 SER A N 1
ATOM 1520 C CA . SER A 1 194 ? 33.959 10.482 -40.850 1.00 97.69 194 SER A CA 1
ATOM 1521 C C . SER A 1 194 ? 35.403 10.515 -41.348 1.00 97.69 194 SER A C 1
ATOM 1523 O O . SER A 1 194 ? 35.698 11.273 -42.272 1.00 97.69 194 SER A O 1
ATOM 1525 N N . SER A 1 195 ? 36.263 9.655 -40.803 1.00 97.75 195 SER A N 1
ATOM 1526 C CA . SER A 1 195 ? 37.653 9.489 -41.242 1.00 97.75 195 SER A CA 1
ATOM 1527 C C . SER A 1 195 ? 37.724 8.937 -42.668 1.00 97.75 195 SER A C 1
ATOM 1529 O O . SER A 1 195 ? 38.349 9.551 -43.532 1.00 97.75 195 SER A O 1
ATOM 1531 N N . GLU A 1 196 ? 36.973 7.871 -42.957 1.00 97.94 196 GLU A N 1
ATOM 1532 C CA . GLU A 1 196 ? 36.871 7.276 -44.300 1.00 97.94 196 GLU A CA 1
ATOM 1533 C C . GLU A 1 196 ? 36.355 8.292 -45.334 1.00 97.94 196 GLU A C 1
ATOM 1535 O O . GLU A 1 196 ? 36.879 8.407 -46.443 1.00 97.94 196 GLU A O 1
ATOM 1540 N N . ARG A 1 197 ? 35.359 9.115 -44.972 1.00 97.81 197 ARG A N 1
ATOM 1541 C CA . ARG A 1 197 ? 34.869 10.190 -45.855 1.00 97.81 197 ARG A CA 1
ATOM 1542 C C . ARG A 1 197 ? 35.922 11.259 -46.140 1.00 97.81 197 ARG A C 1
ATOM 1544 O O . ARG A 1 197 ? 35.900 11.843 -47.225 1.00 97.81 197 ARG A O 1
ATOM 1551 N N . GLN A 1 198 ? 36.810 11.546 -45.194 1.00 97.50 198 GLN A N 1
ATOM 1552 C CA . GLN A 1 198 ? 37.878 12.525 -45.383 1.00 97.50 198 GLN A CA 1
ATOM 1553 C C . GLN A 1 198 ? 38.983 11.988 -46.301 1.00 97.50 198 GLN A C 1
ATOM 1555 O O . GLN A 1 198 ? 39.482 12.727 -47.157 1.00 97.50 198 GLN A O 1
ATOM 1560 N N . GLU A 1 199 ? 39.319 10.707 -46.166 1.00 97.50 199 GLU A N 1
ATOM 1561 C CA . GLU A 1 199 ? 40.237 10.013 -47.069 1.00 97.50 199 GLU A CA 1
ATOM 1562 C C . GLU A 1 199 ? 39.680 10.006 -48.496 1.00 97.50 199 GLU A C 1
ATOM 1564 O O . GLU A 1 199 ? 40.301 10.563 -49.402 1.00 97.50 199 GLU A O 1
ATOM 1569 N N . MET A 1 200 ? 38.428 9.565 -48.673 1.00 97.81 200 MET A N 1
ATOM 1570 C CA . MET A 1 200 ? 37.757 9.593 -49.978 1.00 97.81 200 MET A CA 1
ATOM 1571 C C . MET A 1 200 ? 37.738 10.993 -50.611 1.00 97.81 200 MET A C 1
ATOM 1573 O O . MET A 1 200 ? 37.944 11.138 -51.816 1.00 97.81 200 MET A O 1
ATOM 1577 N N . ARG A 1 201 ? 37.510 12.057 -49.826 1.00 97.94 201 ARG A N 1
ATOM 1578 C CA . ARG A 1 201 ? 37.572 13.444 -50.331 1.00 97.94 201 ARG A CA 1
ATOM 1579 C C . ARG A 1 201 ? 38.963 13.812 -50.845 1.00 97.94 201 ARG A C 1
ATOM 1581 O O . ARG A 1 201 ? 39.071 14.519 -51.850 1.00 97.94 201 ARG A O 1
ATOM 1588 N N . THR A 1 202 ? 40.005 13.349 -50.163 1.00 97.88 202 THR A N 1
ATOM 1589 C CA . THR A 1 202 ? 41.401 13.588 -50.545 1.00 97.88 202 THR A CA 1
ATOM 1590 C C . THR A 1 202 ? 41.731 12.867 -51.848 1.00 97.88 202 THR A C 1
ATOM 1592 O O . THR A 1 202 ? 42.255 13.496 -52.774 1.00 97.88 202 THR A O 1
ATOM 1595 N N . ASP A 1 203 ? 41.329 11.603 -51.969 1.00 98.00 203 ASP A N 1
ATOM 1596 C CA . ASP A 1 203 ? 41.523 10.793 -53.173 1.00 98.00 203 ASP A CA 1
ATOM 1597 C C . ASP A 1 203 ? 40.783 11.366 -54.378 1.00 98.00 203 ASP A C 1
ATOM 1599 O O . ASP A 1 203 ? 41.368 11.533 -55.450 1.00 98.00 203 ASP A O 1
ATOM 1603 N N . ILE A 1 204 ? 39.520 11.771 -54.202 1.00 98.06 204 ILE A N 1
ATOM 1604 C CA . ILE A 1 204 ? 38.750 12.466 -55.244 1.00 98.06 204 ILE A CA 1
ATOM 1605 C C . ILE A 1 204 ? 39.477 13.744 -55.683 1.00 98.06 204 ILE A C 1
ATOM 1607 O O . ILE A 1 204 ? 39.569 14.025 -56.880 1.00 98.06 204 ILE A O 1
ATOM 1611 N N . GLY A 1 205 ? 40.028 14.514 -54.739 1.00 98.00 205 GLY A N 1
ATOM 1612 C CA . GLY A 1 205 ? 40.819 15.708 -55.036 1.00 98.00 205 GLY A CA 1
ATOM 1613 C C . GLY A 1 205 ? 42.077 15.405 -55.858 1.00 98.00 205 GLY A C 1
ATOM 1614 O O . GLY A 1 205 ? 42.371 16.113 -56.825 1.00 98.00 205 GLY A O 1
ATOM 1615 N N . SER A 1 206 ? 42.800 14.339 -55.516 1.00 98.19 206 SER A N 1
ATOM 1616 C CA . SER A 1 206 ? 43.972 13.869 -56.264 1.00 98.19 206 SER A CA 1
ATOM 1617 C C . SER A 1 206 ? 43.607 13.383 -57.664 1.00 98.19 206 SER A C 1
ATOM 1619 O O . SER A 1 206 ? 44.217 13.829 -58.638 1.00 98.19 206 SER A O 1
ATOM 1621 N N . ASN A 1 207 ? 42.552 12.578 -57.791 1.00 98.31 207 ASN A N 1
ATOM 1622 C CA . ASN A 1 207 ? 42.042 12.110 -59.078 1.00 98.31 207 ASN A CA 1
ATOM 1623 C C . ASN A 1 207 ? 41.612 13.278 -59.970 1.00 98.31 207 ASN A C 1
ATOM 1625 O O . ASN A 1 207 ? 41.947 13.307 -61.152 1.00 98.31 207 ASN A O 1
ATOM 1629 N N . ARG A 1 208 ? 40.947 14.297 -59.408 1.00 98.50 208 ARG A N 1
ATOM 1630 C CA . ARG A 1 208 ? 40.567 15.509 -60.150 1.00 98.50 208 ARG A CA 1
ATOM 1631 C C . ARG A 1 208 ? 41.786 16.234 -60.731 1.00 98.50 208 ARG A C 1
ATOM 1633 O O . ARG A 1 208 ? 41.733 16.674 -61.878 1.00 98.50 208 ARG A O 1
ATOM 1640 N N . ARG A 1 209 ? 42.884 16.342 -59.971 1.00 97.81 209 ARG A N 1
ATOM 1641 C CA . ARG A 1 209 ? 44.148 16.933 -60.453 1.00 97.81 209 ARG A CA 1
ATOM 1642 C C . ARG A 1 209 ? 44.795 16.088 -61.550 1.00 97.81 209 ARG A C 1
ATOM 1644 O O . ARG A 1 209 ? 45.211 16.645 -62.561 1.00 97.81 209 ARG A O 1
ATOM 1651 N N . ALA A 1 210 ? 44.839 14.767 -61.378 1.00 98.19 210 ALA A N 1
ATOM 1652 C CA . ALA A 1 210 ? 45.382 13.853 -62.382 1.00 98.19 210 ALA A CA 1
ATOM 1653 C C . ALA A 1 210 ? 44.594 13.927 -63.701 1.00 98.19 210 ALA A C 1
ATOM 1655 O O . ALA A 1 210 ? 45.190 14.046 -64.768 1.00 98.19 210 ALA A O 1
ATOM 1656 N N . ILE A 1 211 ? 43.258 13.957 -63.637 1.00 98.12 211 ILE A N 1
ATOM 1657 C CA . ILE A 1 211 ? 42.394 14.133 -64.815 1.00 98.12 211 ILE A CA 1
ATOM 1658 C C . ILE A 1 211 ? 42.675 15.472 -65.506 1.00 98.12 211 ILE A C 1
ATOM 1660 O O . ILE A 1 211 ? 42.798 15.505 -66.730 1.00 98.12 211 ILE A O 1
ATOM 1664 N N . ALA A 1 212 ? 42.810 16.568 -64.753 1.00 98.00 212 ALA A N 1
ATOM 1665 C CA . ALA A 1 212 ? 43.140 17.875 -65.325 1.00 98.00 212 ALA A CA 1
ATOM 1666 C C . ALA A 1 212 ? 44.513 17.867 -66.023 1.00 98.00 212 ALA A C 1
ATOM 1668 O O . ALA A 1 212 ? 44.634 18.352 -67.146 1.00 98.00 212 ALA A O 1
ATOM 1669 N N . SER A 1 213 ? 45.524 17.251 -65.401 1.00 98.19 213 SER A N 1
ATOM 1670 C CA . SER A 1 213 ? 46.858 17.096 -65.993 1.00 98.19 213 SER A CA 1
ATOM 1671 C C . SER A 1 213 ? 46.829 16.246 -67.265 1.00 98.19 213 SER A C 1
ATOM 1673 O O . SER A 1 213 ? 47.393 16.653 -68.277 1.00 98.19 213 SER A O 1
ATOM 1675 N N . ASN A 1 214 ? 46.115 15.118 -67.254 1.00 98.06 214 ASN A N 1
ATOM 1676 C CA . ASN A 1 214 ? 45.944 14.275 -68.437 1.00 98.06 214 ASN A CA 1
ATOM 1677 C C . ASN A 1 214 ? 45.195 15.013 -69.554 1.00 98.06 214 ASN A C 1
ATOM 1679 O O . ASN A 1 214 ? 45.549 14.882 -70.722 1.00 98.06 214 ASN A O 1
ATOM 1683 N N . THR A 1 215 ? 44.188 15.819 -69.203 1.00 98.44 215 THR A N 1
ATOM 1684 C CA . THR A 1 215 ? 43.452 16.656 -70.164 1.00 98.44 215 THR A CA 1
ATOM 1685 C C . THR A 1 215 ? 44.394 17.636 -70.862 1.00 98.44 215 THR A C 1
ATOM 1687 O O . THR A 1 215 ? 44.347 17.753 -72.087 1.00 98.44 215 THR A O 1
ATOM 1690 N N . GLN A 1 216 ? 45.287 18.285 -70.108 1.00 97.56 216 GLN A N 1
ATOM 1691 C CA . GLN A 1 216 ? 46.296 19.181 -70.674 1.00 97.56 216 GLN A CA 1
ATOM 1692 C C . GLN A 1 216 ? 47.280 18.428 -71.577 1.00 97.56 216 GLN A C 1
ATOM 1694 O O . GLN A 1 216 ? 47.490 18.837 -72.714 1.00 97.56 216 GLN A O 1
ATOM 1699 N N . ALA A 1 217 ? 47.809 17.288 -71.126 1.00 97.56 217 ALA A N 1
ATOM 1700 C CA . ALA A 1 217 ? 48.733 16.480 -71.920 1.00 97.56 217 ALA A CA 1
ATOM 1701 C C . ALA A 1 217 ? 48.111 16.015 -73.251 1.00 97.56 217 ALA A C 1
ATOM 1703 O O . ALA A 1 217 ? 48.777 16.005 -74.283 1.00 97.56 217 ALA A O 1
ATOM 1704 N N . ILE A 1 218 ? 46.819 15.666 -73.260 1.00 97.56 218 ILE A N 1
ATOM 1705 C CA . ILE A 1 218 ? 46.090 15.332 -74.492 1.00 97.56 218 ILE A CA 1
ATOM 1706 C C . ILE A 1 218 ? 45.987 16.551 -75.421 1.00 97.56 218 ILE A C 1
ATOM 1708 O O . ILE A 1 218 ? 46.163 16.403 -76.633 1.00 97.56 218 ILE A O 1
ATOM 1712 N N . ALA A 1 219 ? 45.714 17.743 -74.882 1.00 97.12 219 ALA A N 1
ATOM 1713 C CA . ALA A 1 219 ? 45.671 18.976 -75.668 1.00 97.12 219 ALA A CA 1
ATOM 1714 C C . ALA A 1 219 ? 47.043 19.303 -76.284 1.00 97.12 219 ALA A C 1
ATOM 1716 O O . ALA A 1 219 ? 47.122 19.583 -77.482 1.00 97.12 219 ALA A O 1
ATOM 1717 N N . ASP A 1 220 ? 48.114 19.176 -75.500 1.00 97.00 220 ASP A N 1
ATOM 1718 C CA . ASP A 1 220 ? 49.491 19.395 -75.950 1.00 97.00 220 ASP A CA 1
ATOM 1719 C C . ASP A 1 220 ? 49.887 18.388 -77.039 1.00 97.00 220 ASP A C 1
ATOM 1721 O O . ASP A 1 220 ? 50.371 18.775 -78.104 1.00 97.00 220 ASP A O 1
ATOM 1725 N N . ASN A 1 221 ? 49.588 17.101 -76.834 1.00 97.19 221 ASN A N 1
ATOM 1726 C CA . ASN A 1 221 ? 49.819 16.056 -77.832 1.00 97.19 221 ASN A CA 1
ATOM 1727 C C . ASN A 1 221 ? 49.053 16.325 -79.134 1.00 97.19 221 ASN A C 1
ATOM 1729 O O . ASN A 1 221 ? 49.592 16.106 -80.218 1.00 97.19 221 ASN A O 1
ATOM 1733 N N . ARG A 1 222 ? 47.809 16.822 -79.057 1.00 97.62 222 ARG A N 1
ATOM 1734 C CA . ARG A 1 222 ? 47.036 17.213 -80.246 1.00 97.62 222 ARG A CA 1
ATOM 1735 C C . ARG A 1 222 ? 47.735 18.336 -81.013 1.00 97.62 222 ARG A C 1
ATOM 1737 O O . ARG A 1 222 ? 47.851 18.228 -82.230 1.00 97.62 222 ARG A O 1
ATOM 1744 N N . MET A 1 223 ? 48.221 19.374 -80.329 1.00 95.75 223 MET A N 1
ATOM 1745 C CA . MET A 1 223 ? 48.966 20.461 -80.980 1.00 95.75 223 MET A CA 1
ATOM 1746 C C . MET A 1 223 ? 50.251 19.954 -81.640 1.00 95.75 223 MET A C 1
ATOM 1748 O O . MET A 1 223 ? 50.530 20.304 -82.784 1.00 95.75 223 MET A O 1
ATOM 1752 N N . PHE A 1 224 ? 51.002 19.093 -80.949 1.00 96.81 224 PHE A N 1
ATOM 1753 C CA . PHE A 1 224 ? 52.223 18.500 -81.491 1.00 96.81 224 PHE A CA 1
ATOM 1754 C C . PHE A 1 224 ? 51.953 17.662 -82.749 1.00 96.81 224 PHE A C 1
ATOM 1756 O O . PHE A 1 224 ? 52.686 17.770 -83.729 1.00 96.81 224 PHE A O 1
ATOM 1763 N N . MET A 1 225 ? 50.884 16.858 -82.758 1.00 95.06 225 MET A N 1
ATOM 1764 C CA . MET A 1 225 ? 50.497 16.078 -83.939 1.00 95.06 225 MET A CA 1
ATOM 1765 C C . MET A 1 225 ? 50.102 16.963 -85.127 1.00 95.06 225 MET A C 1
ATOM 1767 O O . MET A 1 225 ? 50.461 16.638 -86.258 1.00 95.06 225 MET A O 1
ATOM 1771 N N . GLU A 1 226 ? 49.394 18.072 -84.898 1.00 95.44 226 GLU A N 1
ATOM 1772 C CA . GLU A 1 226 ? 49.048 19.021 -85.966 1.00 95.44 226 GLU A CA 1
ATOM 1773 C C . GLU A 1 226 ? 50.291 19.727 -86.532 1.00 95.44 226 GLU A C 1
ATOM 1775 O O . GLU A 1 226 ? 50.438 19.822 -87.751 1.00 95.44 226 GLU A O 1
ATOM 1780 N N . ASP A 1 227 ? 51.231 20.147 -85.676 1.00 95.69 227 ASP A N 1
ATOM 1781 C CA . ASP A 1 227 ? 52.516 20.714 -86.113 1.00 95.69 227 ASP A CA 1
ATOM 1782 C C . ASP A 1 227 ? 53.341 19.697 -86.915 1.00 95.69 227 ASP A C 1
ATOM 1784 O O . ASP A 1 227 ? 53.843 20.009 -87.998 1.00 95.69 227 ASP A O 1
ATOM 1788 N N . LEU A 1 228 ? 53.428 18.452 -86.434 1.00 95.94 228 LEU A N 1
ATOM 1789 C CA . LEU A 1 228 ? 54.126 17.380 -87.138 1.00 95.94 228 LEU A CA 1
ATOM 1790 C C . LEU A 1 228 ? 53.488 17.117 -88.506 1.00 95.94 228 LEU A C 1
ATOM 1792 O O . LEU A 1 228 ? 54.194 17.055 -89.509 1.00 95.94 228 LEU A O 1
ATOM 1796 N N . LYS A 1 229 ? 52.155 17.037 -88.574 1.00 96.00 229 LYS A N 1
ATOM 1797 C CA . LYS A 1 229 ? 51.415 16.856 -89.829 1.00 96.00 229 LYS A CA 1
ATOM 1798 C C . LYS A 1 229 ? 51.671 18.002 -90.807 1.00 96.00 229 LYS A C 1
ATOM 1800 O O . LYS A 1 229 ? 51.884 17.744 -91.994 1.00 96.00 229 LYS A O 1
ATOM 1805 N N . ALA A 1 230 ? 51.684 19.246 -90.330 1.00 94.44 230 ALA A N 1
ATOM 1806 C CA . ALA A 1 230 ? 51.990 20.413 -91.151 1.00 94.44 230 ALA A CA 1
ATOM 1807 C C . ALA A 1 230 ? 53.426 20.359 -91.700 1.00 94.44 230 ALA A C 1
ATOM 1809 O O . ALA A 1 230 ? 53.627 20.535 -92.904 1.00 94.44 230 ALA A O 1
ATOM 1810 N N . LYS A 1 231 ? 54.412 20.037 -90.851 1.00 94.75 231 LYS A N 1
ATOM 1811 C CA . LYS A 1 231 ? 55.821 19.874 -91.249 1.00 94.75 231 LYS A CA 1
ATOM 1812 C C . LYS A 1 231 ? 56.005 18.755 -92.263 1.00 94.75 231 LYS A C 1
ATOM 1814 O O . LYS A 1 231 ? 56.585 18.993 -93.318 1.00 94.75 231 LYS A O 1
ATOM 1819 N N . THR A 1 232 ? 55.457 17.572 -91.998 1.00 94.75 232 THR A N 1
ATOM 1820 C CA . THR A 1 232 ? 55.526 16.434 -92.923 1.00 94.75 232 THR A CA 1
ATOM 1821 C C . THR A 1 232 ? 54.871 16.770 -94.262 1.00 94.75 232 THR A C 1
ATOM 1823 O O . THR A 1 232 ? 55.445 16.488 -95.309 1.00 94.75 232 THR A O 1
ATOM 1826 N N . THR A 1 233 ? 53.716 17.441 -94.262 1.00 94.25 233 THR A N 1
ATOM 1827 C CA . THR A 1 233 ? 53.049 17.876 -95.503 1.00 94.25 233 THR A CA 1
ATOM 1828 C C . THR A 1 233 ? 53.903 18.879 -96.287 1.00 94.25 233 THR A C 1
ATOM 1830 O O . THR A 1 233 ? 53.989 18.798 -97.512 1.00 94.25 233 THR A O 1
ATOM 1833 N N . ALA A 1 234 ? 54.563 19.821 -95.608 1.00 92.81 234 ALA A N 1
ATOM 1834 C CA . ALA A 1 234 ? 55.470 20.774 -96.247 1.00 92.81 234 ALA A CA 1
ATOM 1835 C C . ALA A 1 234 ? 56.732 20.095 -96.811 1.00 92.81 234 ALA A C 1
ATOM 1837 O O . ALA A 1 234 ? 57.181 20.434 -97.906 1.00 92.81 234 ALA A O 1
ATOM 1838 N N . GLU A 1 235 ? 57.293 19.121 -96.091 1.00 94.00 235 GLU A N 1
ATOM 1839 C CA . GLU A 1 235 ? 58.435 18.332 -96.554 1.00 94.00 235 GLU A CA 1
ATOM 1840 C C . GLU A 1 235 ? 58.088 17.469 -97.767 1.00 94.00 235 GLU A C 1
ATOM 1842 O O . GLU A 1 235 ? 58.879 17.440 -98.708 1.00 94.00 235 GLU A O 1
ATOM 1847 N N . ILE A 1 236 ? 56.907 16.841 -97.795 1.00 94.06 236 ILE A N 1
ATOM 1848 C CA . ILE A 1 236 ? 56.414 16.096 -98.962 1.00 94.06 236 ILE A CA 1
ATOM 1849 C C . ILE A 1 236 ? 56.309 17.025 -100.174 1.00 94.06 236 ILE A C 1
ATOM 1851 O O . ILE A 1 236 ? 56.944 16.750 -101.184 1.00 94.06 236 ILE A O 1
ATOM 1855 N N . HIS A 1 237 ? 55.641 18.180 -100.055 1.00 91.81 237 HIS A N 1
ATOM 1856 C CA . HIS A 1 237 ? 55.569 19.146 -101.162 1.00 91.81 237 HIS A CA 1
ATOM 1857 C C . HIS A 1 237 ? 56.954 19.604 -101.637 1.00 91.81 237 HIS A C 1
ATOM 1859 O O . HIS A 1 237 ? 57.189 19.785 -102.832 1.00 91.81 237 HIS A O 1
ATOM 1865 N N . ARG A 1 238 ? 57.900 19.794 -100.710 1.00 93.19 238 ARG A N 1
ATOM 1866 C CA . ARG A 1 238 ? 59.278 20.156 -101.054 1.00 93.19 238 ARG A CA 1
ATOM 1867 C C . ARG A 1 238 ? 60.003 19.016 -101.771 1.00 93.19 238 ARG A C 1
ATOM 1869 O O . ARG A 1 238 ? 60.806 19.283 -102.666 1.00 93.19 238 ARG A O 1
ATOM 1876 N N . LEU A 1 239 ? 59.777 17.768 -101.366 1.00 93.00 239 LEU A N 1
ATOM 1877 C CA . LEU A 1 239 ? 60.318 16.591 -102.041 1.00 93.00 239 LEU A CA 1
ATOM 1878 C C . LEU A 1 239 ? 59.717 16.445 -103.438 1.00 93.00 239 LEU A C 1
ATOM 1880 O O . LEU A 1 239 ? 60.494 16.297 -104.375 1.00 93.00 239 LEU A O 1
ATOM 1884 N N . ASP A 1 240 ? 58.405 16.604 -103.592 1.00 91.56 240 ASP A N 1
ATOM 1885 C CA . ASP A 1 240 ? 57.721 16.573 -104.889 1.00 91.56 240 ASP A CA 1
ATOM 1886 C C . ASP A 1 240 ? 58.313 17.616 -105.847 1.00 91.56 240 ASP A C 1
ATOM 1888 O O . ASP A 1 240 ? 58.757 17.274 -106.940 1.00 91.56 240 ASP A O 1
ATOM 1892 N N . GLN A 1 241 ? 58.489 18.864 -105.396 1.00 90.25 241 GLN A N 1
ATOM 1893 C CA . GLN A 1 241 ? 59.150 19.910 -106.192 1.00 90.25 241 GLN A CA 1
ATOM 1894 C C . GLN A 1 241 ? 60.594 19.555 -106.577 1.00 90.25 241 GLN A C 1
ATOM 1896 O O . GLN A 1 241 ? 61.060 19.880 -107.673 1.00 90.25 241 GLN A O 1
ATOM 1901 N N . ARG A 1 242 ? 61.348 18.917 -105.672 1.00 92.19 242 ARG A N 1
ATOM 1902 C CA . ARG A 1 242 ? 62.718 18.467 -105.963 1.00 92.19 242 ARG A CA 1
ATOM 1903 C C . ARG A 1 242 ? 62.730 17.312 -106.956 1.00 92.19 242 ARG A C 1
ATOM 1905 O O . ARG A 1 242 ? 63.644 17.278 -107.777 1.00 92.19 242 ARG A O 1
ATOM 1912 N N . ILE A 1 243 ? 61.765 16.399 -106.878 1.00 92.38 243 ILE A N 1
ATOM 1913 C CA . ILE A 1 243 ? 61.594 15.285 -107.812 1.00 92.38 243 ILE A CA 1
ATOM 1914 C C . ILE A 1 243 ? 61.220 15.827 -109.191 1.00 92.38 243 ILE A C 1
ATOM 1916 O O . ILE A 1 243 ? 61.897 15.479 -110.150 1.00 92.38 243 ILE A O 1
ATOM 1920 N N . ASP A 1 244 ? 60.265 16.752 -109.295 1.00 89.44 244 ASP A N 1
ATOM 1921 C CA . ASP A 1 244 ? 59.900 17.399 -110.563 1.00 89.44 244 ASP A CA 1
ATOM 1922 C C . ASP A 1 244 ? 61.086 18.132 -111.197 1.00 89.44 244 ASP A C 1
ATOM 1924 O O . ASP A 1 244 ? 61.345 18.024 -112.400 1.00 89.44 244 ASP A O 1
ATOM 1928 N N . LYS A 1 245 ? 61.864 18.847 -110.376 1.00 89.62 245 LYS A N 1
ATOM 1929 C CA . LYS A 1 245 ? 63.093 19.491 -110.840 1.00 89.62 245 LYS A CA 1
ATOM 1930 C C . LYS A 1 245 ? 64.131 18.458 -111.277 1.00 89.62 245 LYS A C 1
ATOM 1932 O O . LYS A 1 245 ? 64.802 18.674 -112.280 1.00 89.62 245 LYS A O 1
ATOM 1937 N N . LEU A 1 246 ? 64.294 17.351 -110.552 1.00 90.12 246 LEU A N 1
ATOM 1938 C CA . LEU A 1 246 ? 65.218 16.282 -110.933 1.00 90.12 246 LEU A CA 1
ATOM 1939 C C . LEU A 1 246 ? 64.787 15.615 -112.245 1.00 90.12 246 LEU A C 1
ATOM 1941 O O . LEU A 1 246 ? 65.638 15.424 -113.104 1.00 90.12 246 LEU A O 1
ATOM 1945 N N . ASP A 1 247 ? 63.495 15.332 -112.421 1.00 89.94 247 ASP A N 1
ATOM 1946 C CA . ASP A 1 247 ? 62.903 14.793 -113.650 1.00 89.94 247 ASP A CA 1
ATOM 1947 C C . ASP A 1 247 ? 63.168 15.724 -114.839 1.00 89.94 247 ASP A C 1
ATOM 1949 O O . ASP A 1 247 ? 63.642 15.284 -115.887 1.00 89.94 247 ASP A O 1
ATOM 1953 N N . GLY A 1 248 ? 62.981 17.036 -114.660 1.00 90.19 248 GLY A N 1
ATOM 1954 C CA . GLY A 1 248 ? 63.317 18.023 -115.685 1.00 90.19 248 GLY A CA 1
ATOM 1955 C C . GLY A 1 248 ? 64.819 18.092 -115.998 1.00 90.19 248 GLY A C 1
ATOM 1956 O O . GLY A 1 248 ? 65.187 18.157 -117.170 1.00 90.19 248 GLY A O 1
ATOM 1957 N N . ARG A 1 249 ? 65.701 18.031 -114.986 1.00 89.31 249 ARG A N 1
ATOM 1958 C CA . ARG A 1 249 ? 67.167 18.039 -115.188 1.00 89.31 249 ARG A CA 1
ATOM 1959 C C . ARG A 1 249 ? 67.662 16.753 -115.842 1.00 89.31 249 ARG A C 1
ATOM 1961 O O . ARG A 1 249 ? 68.542 16.796 -116.696 1.00 89.31 249 ARG A O 1
ATOM 1968 N N . LEU A 1 250 ? 67.095 15.610 -115.461 1.00 90.75 250 LEU A N 1
ATOM 1969 C CA . LEU A 1 250 ? 67.368 14.321 -116.086 1.00 90.75 250 LEU A CA 1
ATOM 1970 C C . LEU A 1 250 ? 66.912 14.343 -117.544 1.00 90.75 250 LEU A C 1
ATOM 1972 O O . LEU A 1 250 ? 67.690 13.991 -118.425 1.00 90.75 250 LEU A O 1
ATOM 1976 N N . SER A 1 251 ? 65.699 14.835 -117.802 1.00 90.62 251 SER A N 1
ATOM 1977 C CA . SER A 1 251 ? 65.165 14.996 -119.156 1.00 90.62 251 SER A CA 1
ATOM 1978 C C . SER A 1 251 ? 66.049 15.921 -119.996 1.00 90.62 251 SER A C 1
ATOM 1980 O O . SER A 1 251 ? 66.377 15.586 -121.133 1.00 90.62 251 SER A O 1
ATOM 1982 N N . ASN A 1 252 ? 66.537 17.023 -119.411 1.00 89.94 252 ASN A N 1
ATOM 1983 C CA . ASN A 1 252 ? 67.520 17.908 -120.034 1.00 89.94 252 ASN A CA 1
ATOM 1984 C C . ASN A 1 252 ? 68.828 17.168 -120.350 1.00 89.94 252 ASN A C 1
ATOM 1986 O O . ASN A 1 252 ? 69.345 17.285 -121.458 1.00 89.94 252 ASN A O 1
ATOM 1990 N N . GLY A 1 253 ? 69.358 16.382 -119.410 1.00 88.50 253 GLY A N 1
ATOM 1991 C CA . GLY A 1 253 ? 70.560 15.567 -119.606 1.00 88.50 253 GLY A CA 1
ATOM 1992 C C . GLY A 1 253 ? 70.415 14.541 -120.732 1.00 88.50 253 GLY A C 1
ATOM 1993 O O . GLY A 1 253 ? 71.289 14.430 -121.594 1.00 88.50 253 GLY A O 1
ATOM 1994 N N . VAL A 1 254 ? 69.290 13.825 -120.774 1.00 89.50 254 VAL A N 1
ATOM 1995 C CA . VAL A 1 254 ? 68.993 12.841 -121.825 1.00 89.50 254 VAL A CA 1
ATOM 1996 C C . VAL A 1 254 ? 68.804 13.529 -123.178 1.00 89.50 254 VAL A C 1
ATOM 1998 O O . VAL A 1 254 ? 69.371 13.079 -124.170 1.00 89.50 254 VAL A O 1
ATOM 2001 N N . ALA A 1 255 ? 68.093 14.658 -123.238 1.00 88.12 255 ALA A N 1
ATOM 2002 C CA . ALA A 1 255 ? 67.966 15.433 -124.470 1.00 88.12 255 ALA A CA 1
ATOM 2003 C C . ALA A 1 255 ? 69.340 15.928 -124.962 1.00 88.12 255 ALA A C 1
ATOM 2005 O O . ALA A 1 255 ? 69.656 15.784 -126.140 1.00 88.12 255 ALA A O 1
ATOM 2006 N N . MET A 1 256 ? 70.205 16.446 -124.079 1.00 89.19 256 MET A N 1
ATOM 2007 C CA . MET A 1 256 ? 71.555 16.894 -124.458 1.00 89.19 256 MET A CA 1
ATOM 2008 C C . MET A 1 256 ? 72.431 15.750 -124.959 1.00 89.19 256 MET A C 1
ATOM 2010 O O . MET A 1 256 ? 73.082 15.898 -125.989 1.00 89.19 256 MET A O 1
ATOM 2014 N N . THR A 1 257 ? 72.438 14.606 -124.274 1.00 87.75 257 THR A N 1
ATOM 2015 C CA . THR A 1 257 ? 73.191 13.423 -124.728 1.00 87.75 257 THR A CA 1
ATOM 2016 C C . THR A 1 257 ? 72.640 12.872 -126.040 1.00 87.75 257 THR A C 1
ATOM 2018 O O . THR A 1 257 ? 73.420 12.543 -126.931 1.00 87.75 257 THR A O 1
ATOM 2021 N N . GLY A 1 258 ? 71.316 12.859 -126.215 1.00 87.69 258 GLY A N 1
ATOM 2022 C CA . GLY A 1 258 ? 70.663 12.549 -127.485 1.00 87.69 258 GLY A CA 1
ATOM 2023 C C . GLY A 1 258 ? 71.131 13.481 -128.605 1.00 87.69 258 GLY A C 1
ATOM 2024 O O . GLY A 1 258 ? 71.585 13.002 -129.643 1.00 87.69 258 GLY A O 1
ATOM 2025 N N . ALA A 1 259 ? 71.125 14.795 -128.370 1.00 87.75 259 ALA A N 1
ATOM 2026 C CA . ALA A 1 259 ? 71.606 15.798 -129.318 1.00 87.75 259 ALA A CA 1
ATOM 2027 C C . ALA A 1 259 ? 73.101 15.610 -129.638 1.00 87.75 259 ALA A C 1
ATOM 2029 O O . ALA A 1 259 ? 73.496 15.656 -130.799 1.00 87.75 259 ALA A O 1
ATOM 2030 N N . MET A 1 260 ? 73.935 15.322 -128.634 1.00 85.69 260 MET A N 1
ATOM 2031 C CA . MET A 1 260 ? 75.365 15.041 -128.816 1.00 85.69 260 MET A CA 1
ATOM 2032 C C . MET A 1 260 ? 75.625 13.738 -129.587 1.00 85.69 260 MET A C 1
ATOM 2034 O O . MET A 1 260 ? 76.571 13.663 -130.367 1.00 85.69 260 MET A O 1
ATOM 2038 N N . SER A 1 261 ? 74.800 12.704 -129.398 1.00 85.19 261 SER A N 1
ATOM 2039 C CA . SER A 1 261 ? 74.955 11.415 -130.089 1.00 85.19 261 SER A CA 1
ATOM 2040 C C . SER A 1 261 ? 74.692 11.512 -131.594 1.00 85.19 261 SER A C 1
ATOM 2042 O O . SER A 1 261 ? 75.280 10.766 -132.375 1.00 85.19 261 SER A O 1
ATOM 2044 N N . GLN A 1 262 ? 73.861 12.474 -132.005 1.00 82.56 262 GLN A N 1
ATOM 2045 C CA . GLN A 1 262 ? 73.561 12.752 -133.409 1.00 82.56 262 GLN A CA 1
ATOM 2046 C C . GLN A 1 262 ? 74.645 13.591 -134.103 1.00 82.56 262 GLN A C 1
ATOM 2048 O O . GLN A 1 262 ? 74.540 13.862 -135.299 1.00 82.56 262 GLN A O 1
ATOM 2053 N N . LEU A 1 263 ? 75.702 13.997 -133.389 1.00 83.81 263 LEU A N 1
ATOM 2054 C CA . LEU A 1 263 ? 76.809 14.743 -133.977 1.00 83.81 263 LEU A CA 1
ATOM 2055 C C . LEU A 1 263 ? 77.584 13.860 -134.962 1.00 83.81 263 LEU A C 1
ATOM 2057 O O . LEU A 1 263 ? 78.342 12.964 -134.580 1.00 83.81 263 LEU A O 1
ATOM 2061 N N . GLN A 1 264 ? 77.419 14.148 -136.250 1.00 74.00 264 GLN A N 1
ATOM 2062 C CA . GLN A 1 264 ? 78.180 13.518 -137.321 1.00 74.00 264 GLN A CA 1
ATOM 2063 C C . GLN A 1 264 ? 79.405 14.360 -137.684 1.00 74.00 264 GLN A C 1
ATOM 2065 O O . GLN A 1 264 ? 79.340 15.583 -137.794 1.00 74.00 264 GLN A O 1
ATOM 2070 N N . TYR A 1 265 ? 80.536 13.686 -137.896 1.00 79.88 265 TYR A N 1
ATOM 2071 C CA . TYR A 1 265 ? 81.812 14.307 -138.252 1.00 79.88 265 TYR A CA 1
ATOM 2072 C C . TYR A 1 265 ? 82.308 13.680 -139.555 1.00 79.88 265 TYR A C 1
ATOM 2074 O O . TYR A 1 265 ? 82.982 12.645 -139.531 1.00 79.88 265 TYR A O 1
ATOM 2082 N N . ASN A 1 266 ? 81.921 14.292 -140.677 1.00 64.12 266 ASN A N 1
ATOM 2083 C CA . ASN A 1 266 ? 82.088 13.749 -142.033 1.00 64.12 266 ASN A CA 1
ATOM 2084 C C . ASN A 1 266 ? 83.475 14.026 -142.658 1.00 64.12 266 ASN A C 1
ATOM 2086 O O . ASN A 1 266 ? 83.711 13.651 -143.800 1.00 64.12 266 ASN A O 1
ATOM 2090 N N . ALA A 1 267 ? 84.404 14.650 -141.922 1.00 63.78 267 ALA A N 1
ATOM 2091 C CA . ALA A 1 267 ? 85.762 14.966 -142.379 1.00 63.78 267 ALA A CA 1
ATOM 2092 C C . ALA A 1 267 ? 86.813 14.729 -141.273 1.00 63.78 267 ALA A C 1
ATOM 2094 O O . ALA A 1 267 ? 86.465 14.577 -140.100 1.00 63.78 267 ALA A O 1
ATOM 2095 N N . SER A 1 268 ? 88.105 14.722 -141.639 1.00 62.75 268 SER A N 1
ATOM 2096 C CA . SER A 1 268 ? 89.232 14.561 -140.697 1.00 62.75 268 SER A CA 1
ATOM 2097 C C . SER A 1 268 ? 89.260 15.645 -139.610 1.00 62.75 268 SER A C 1
ATOM 2099 O O . SER A 1 268 ? 89.706 15.386 -138.498 1.00 62.75 268 SER A O 1
ATOM 2101 N N . LYS A 1 269 ? 88.711 16.829 -139.901 1.00 77.56 269 LYS A N 1
ATOM 2102 C CA . LYS A 1 269 ? 88.304 17.879 -138.956 1.00 77.56 269 LYS A CA 1
ATOM 2103 C C . LYS A 1 269 ? 86.851 18.224 -139.261 1.00 77.56 269 LYS A C 1
ATOM 2105 O O . LYS A 1 269 ? 86.547 18.535 -140.408 1.00 77.56 269 LYS A O 1
ATOM 2110 N N . GLY A 1 270 ? 85.961 18.190 -138.276 1.00 78.75 270 GLY A N 1
ATOM 2111 C CA . GLY A 1 270 ? 84.551 18.511 -138.498 1.00 78.75 270 GLY A CA 1
ATOM 2112 C C . GLY A 1 270 ? 83.891 19.142 -137.285 1.00 78.75 270 GLY A C 1
ATOM 2113 O O . GLY A 1 270 ? 84.264 18.850 -136.152 1.00 78.75 270 GLY A O 1
ATOM 2114 N N . VAL A 1 271 ? 82.890 19.980 -137.532 1.00 82.75 271 VAL A N 1
ATOM 2115 C CA . VAL A 1 271 ? 81.965 20.479 -136.512 1.00 82.75 271 VAL A CA 1
ATOM 2116 C C . VAL A 1 271 ? 80.606 19.853 -136.790 1.00 82.75 271 VAL A C 1
ATOM 2118 O O . VAL A 1 271 ? 80.145 19.866 -137.928 1.00 82.75 271 VAL A O 1
ATOM 2121 N N . GLY A 1 272 ? 79.998 19.278 -135.762 1.00 82.50 272 GLY A N 1
ATOM 2122 C CA . GLY A 1 272 ? 78.642 18.756 -135.797 1.00 82.50 272 GLY A CA 1
ATOM 2123 C C . GLY A 1 272 ? 77.717 19.660 -134.995 1.00 82.50 272 GLY A C 1
ATOM 2124 O O . GLY A 1 272 ? 78.128 20.251 -133.992 1.00 82.50 272 GLY A O 1
ATOM 2125 N N . VAL A 1 273 ? 76.457 19.714 -135.413 1.00 86.88 273 VAL A N 1
ATOM 2126 C CA . VAL A 1 273 ? 75.354 20.239 -134.609 1.00 86.88 273 VAL A CA 1
ATOM 2127 C C . VAL A 1 273 ? 74.292 19.156 -134.546 1.00 86.88 273 VAL A C 1
ATOM 2129 O O . VAL A 1 273 ? 73.981 18.537 -135.561 1.00 86.88 273 VAL A O 1
ATOM 2132 N N . GLY A 1 274 ? 73.770 18.905 -133.357 1.00 85.25 274 GLY A N 1
ATOM 2133 C CA . GLY A 1 274 ? 72.713 17.940 -133.128 1.00 85.25 274 GLY A CA 1
ATOM 2134 C C . GLY A 1 274 ? 71.617 18.568 -132.293 1.00 85.25 274 GLY A C 1
ATOM 2135 O O . GLY A 1 274 ? 71.864 19.453 -131.474 1.00 85.25 274 GLY A O 1
ATOM 2136 N N . ILE A 1 275 ? 70.394 18.122 -132.523 1.00 88.62 275 ILE A N 1
ATOM 2137 C CA . ILE A 1 275 ? 69.222 18.539 -131.765 1.00 88.62 275 ILE A CA 1
ATOM 2138 C C . ILE A 1 275 ? 68.480 17.289 -131.328 1.00 88.62 275 ILE A C 1
ATOM 2140 O O . ILE A 1 275 ? 68.412 16.306 -132.062 1.00 88.62 275 ILE A O 1
ATOM 2144 N N . ALA A 1 276 ? 67.927 17.311 -130.128 1.00 89.06 276 ALA A N 1
ATOM 2145 C CA . ALA A 1 276 ? 67.066 16.240 -129.666 1.00 89.06 276 ALA A CA 1
ATOM 2146 C C . ALA A 1 276 ? 66.027 16.788 -128.700 1.00 89.06 276 ALA A C 1
ATOM 2148 O O . ALA A 1 276 ? 66.237 17.792 -128.019 1.00 89.06 276 ALA A O 1
ATOM 2149 N N . SER A 1 277 ? 64.897 16.098 -128.653 1.00 88.12 277 SER A N 1
ATOM 2150 C CA . SER A 1 277 ? 63.828 16.366 -127.707 1.00 88.12 277 SER A CA 1
ATOM 2151 C C . SER A 1 277 ? 63.563 15.101 -126.903 1.00 88.12 277 SER A C 1
ATOM 2153 O O . SER A 1 277 ? 63.547 14.004 -127.467 1.00 88.12 277 SER A O 1
ATOM 2155 N N . PHE A 1 278 ? 63.388 15.237 -125.591 1.00 87.31 278 PHE A N 1
ATOM 2156 C CA . PHE A 1 278 ? 63.059 14.130 -124.699 1.00 87.31 278 PHE A CA 1
ATOM 2157 C C . PHE A 1 278 ? 62.204 14.629 -123.532 1.00 87.31 278 PHE A C 1
ATOM 2159 O O . PHE A 1 278 ? 62.600 15.550 -122.824 1.00 87.31 278 PHE A O 1
ATOM 2166 N N . ASN A 1 279 ? 61.030 14.022 -123.330 1.00 85.06 279 ASN A N 1
ATOM 2167 C CA . ASN A 1 279 ? 60.125 14.306 -122.206 1.00 85.06 279 ASN A CA 1
ATOM 2168 C C . ASN A 1 279 ? 59.855 15.817 -121.973 1.00 85.06 279 ASN A C 1
ATOM 2170 O O . ASN A 1 279 ? 59.921 16.321 -120.852 1.00 85.06 279 ASN A O 1
ATOM 2174 N N . GLY A 1 280 ? 59.609 16.567 -123.056 1.00 83.25 280 GLY A N 1
ATOM 2175 C CA . GLY A 1 280 ? 59.359 18.016 -123.023 1.00 83.25 280 GLY A CA 1
ATOM 2176 C C . GLY A 1 280 ? 60.607 18.904 -122.890 1.00 83.25 280 GLY A C 1
ATOM 2177 O O . GLY A 1 280 ? 60.492 20.120 -123.037 1.00 83.25 280 GLY A O 1
ATOM 2178 N N . SER A 1 281 ? 61.795 18.329 -122.661 1.00 88.62 281 SER A N 1
ATOM 2179 C CA . SER A 1 281 ? 63.083 19.022 -122.791 1.00 88.62 281 SER A CA 1
ATOM 2180 C C . SER A 1 281 ? 63.505 19.097 -124.251 1.00 88.62 281 SER A C 1
ATOM 2182 O O . SER A 1 281 ? 63.540 18.073 -124.932 1.00 88.62 281 SER A O 1
ATOM 2184 N N . ASN A 1 282 ? 63.917 20.279 -124.703 1.00 89.44 282 ASN A N 1
ATOM 2185 C CA . ASN A 1 282 ? 64.543 20.460 -126.011 1.00 89.44 282 ASN A CA 1
ATOM 2186 C C . ASN A 1 282 ? 66.007 20.842 -125.825 1.00 89.44 282 ASN A C 1
ATOM 2188 O O . ASN A 1 282 ? 66.307 21.805 -125.117 1.00 89.44 282 ASN A O 1
ATOM 2192 N N . ALA A 1 283 ? 66.900 20.111 -126.487 1.00 89.38 283 ALA A N 1
ATOM 2193 C CA . ALA A 1 283 ? 68.333 20.314 -126.393 1.00 89.38 283 ALA A CA 1
ATOM 2194 C C . ALA A 1 283 ? 68.982 20.529 -127.756 1.00 89.38 283 ALA A C 1
ATOM 2196 O O . ALA A 1 283 ? 68.624 19.898 -128.753 1.00 89.38 283 ALA A O 1
ATOM 2197 N N . ILE A 1 284 ? 70.001 21.378 -127.755 1.00 89.12 284 ILE A N 1
ATOM 2198 C CA . ILE A 1 284 ? 70.916 21.591 -128.868 1.00 89.12 284 ILE A CA 1
ATOM 2199 C C . ILE A 1 284 ? 72.331 21.277 -128.406 1.00 89.12 284 ILE A C 1
ATOM 2201 O O . ILE A 1 284 ? 72.735 21.677 -127.318 1.00 89.12 284 ILE A O 1
ATOM 2205 N N . ALA A 1 285 ? 73.091 20.569 -129.229 1.00 88.94 285 ALA A N 1
ATOM 2206 C CA . ALA A 1 285 ? 74.489 20.277 -128.992 1.00 88.94 285 ALA A CA 1
ATOM 2207 C C . ALA A 1 285 ? 75.339 20.694 -130.181 1.00 88.94 285 ALA A C 1
ATOM 2209 O O . ALA A 1 285 ? 74.955 20.526 -131.334 1.00 88.94 285 ALA A O 1
ATOM 2210 N N . ILE A 1 286 ? 76.517 21.220 -129.883 1.00 87.81 286 ILE A N 1
ATOM 2211 C CA . ILE A 1 286 ? 77.528 21.601 -130.857 1.00 87.81 286 ILE A CA 1
ATOM 2212 C C . ILE A 1 286 ? 78.816 20.917 -130.433 1.00 87.81 286 ILE A C 1
ATOM 2214 O O . ILE A 1 286 ? 79.211 20.976 -129.269 1.00 87.81 286 ILE A O 1
ATOM 2218 N N . GLY A 1 287 ? 79.491 20.259 -131.366 1.00 87.06 287 GLY A N 1
ATOM 2219 C CA . GLY A 1 287 ? 80.766 19.628 -131.068 1.00 87.06 287 GLY A CA 1
ATOM 2220 C C . GLY A 1 287 ? 81.735 19.689 -132.221 1.00 87.06 287 GLY A C 1
ATOM 2221 O O . GLY A 1 287 ? 81.344 19.840 -133.370 1.00 87.06 287 GLY A O 1
ATOM 2222 N N . ALA A 1 288 ? 83.009 19.525 -131.907 1.00 85.00 288 ALA A N 1
ATOM 2223 C CA . ALA A 1 288 ? 84.088 19.403 -132.866 1.00 85.00 288 ALA A CA 1
ATOM 2224 C C . ALA A 1 288 ? 84.737 18.021 -132.735 1.00 85.00 288 ALA A C 1
ATOM 2226 O O . ALA A 1 288 ? 84.926 17.504 -131.633 1.00 85.00 288 ALA A O 1
ATOM 2227 N N . GLY A 1 289 ? 85.071 17.421 -133.871 1.00 84.19 289 GLY A N 1
ATOM 2228 C CA . GLY A 1 289 ? 85.714 16.121 -133.967 1.00 84.19 289 GLY A CA 1
ATOM 2229 C C . GLY A 1 289 ? 86.973 16.202 -134.820 1.00 84.19 289 GLY A C 1
ATOM 2230 O O . GLY A 1 289 ? 86.983 16.857 -135.864 1.00 84.19 289 GLY A O 1
ATOM 2231 N N . TYR A 1 290 ? 88.025 15.518 -134.385 1.00 84.00 290 TYR A N 1
ATOM 2232 C CA . TYR A 1 290 ? 89.289 15.401 -135.098 1.00 84.00 290 TYR A CA 1
ATOM 2233 C C . TYR A 1 290 ? 89.691 13.932 -135.220 1.00 84.00 290 TYR A C 1
ATOM 2235 O O . TYR A 1 290 ? 89.755 13.224 -134.214 1.00 84.00 290 TYR A O 1
ATOM 2243 N N . ARG A 1 291 ? 89.954 13.474 -136.447 1.00 80.12 291 ARG A N 1
ATOM 2244 C CA . ARG A 1 291 ? 90.457 12.127 -136.730 1.00 80.12 291 ARG A CA 1
ATOM 2245 C C . ARG A 1 291 ? 91.937 12.169 -137.091 1.00 80.12 291 ARG A C 1
ATOM 2247 O O . ARG A 1 291 ? 92.351 12.999 -137.897 1.00 80.12 291 ARG A O 1
ATOM 2254 N N . PHE A 1 292 ? 92.723 11.269 -136.513 1.00 78.81 292 PHE A N 1
ATOM 2255 C CA . PHE A 1 292 ? 94.173 11.202 -136.689 1.00 78.81 292 PHE A CA 1
ATOM 2256 C C . PHE A 1 292 ? 94.681 9.747 -136.733 1.00 78.81 292 PHE A C 1
ATOM 2258 O O . PHE A 1 292 ? 93.954 8.804 -136.425 1.00 78.81 292 PHE A O 1
ATOM 2265 N N . GLY A 1 293 ? 95.932 9.557 -137.161 1.00 73.88 293 GLY A N 1
ATOM 2266 C CA . GLY A 1 293 ? 96.517 8.250 -137.500 1.00 73.88 293 GLY A CA 1
ATOM 2267 C C . GLY A 1 293 ? 96.477 7.977 -139.006 1.00 73.88 293 GLY A C 1
ATOM 2268 O O . GLY A 1 293 ? 95.645 8.547 -139.708 1.00 73.88 293 GLY A O 1
ATOM 2269 N N . GLU A 1 294 ? 97.378 7.128 -139.505 1.00 67.75 294 GLU A N 1
ATOM 2270 C CA . GLU A 1 294 ? 97.608 6.928 -140.951 1.00 67.75 294 GLU A CA 1
ATOM 2271 C C . GLU A 1 294 ? 96.344 6.534 -141.725 1.00 67.75 294 GLU A C 1
ATOM 2273 O O . GLU A 1 294 ? 96.171 6.934 -142.873 1.00 67.75 294 GLU A O 1
ATOM 2278 N N . LYS A 1 295 ? 95.414 5.841 -141.061 1.00 72.06 295 LYS A N 1
ATOM 2279 C CA . LYS A 1 295 ? 94.106 5.467 -141.611 1.00 72.06 295 LYS A CA 1
ATOM 2280 C C . LYS A 1 295 ? 92.915 6.178 -140.964 1.00 72.06 295 LYS A C 1
ATOM 2282 O O . LYS A 1 295 ? 91.786 5.724 -141.073 1.00 72.06 295 LYS A O 1
ATOM 2287 N N . GLN A 1 296 ? 93.148 7.287 -140.259 1.00 74.94 296 GLN A N 1
ATOM 2288 C CA . GLN A 1 296 ? 92.121 7.994 -139.472 1.00 74.94 296 GLN A CA 1
ATOM 2289 C C . GLN A 1 296 ? 91.479 7.135 -138.365 1.00 74.94 296 GLN A C 1
ATOM 2291 O O . GLN A 1 296 ? 90.340 7.363 -137.960 1.00 74.94 296 GLN A O 1
ATOM 2296 N N . GLN A 1 297 ? 92.240 6.166 -137.865 1.00 80.38 297 GLN A N 1
ATOM 2297 C CA . GLN A 1 297 ? 91.837 5.179 -136.863 1.00 80.38 297 GLN A CA 1
ATOM 2298 C C . GLN A 1 297 ? 91.524 5.767 -135.479 1.00 80.38 297 GLN A C 1
ATOM 2300 O O . GLN A 1 297 ? 90.726 5.193 -134.746 1.00 80.38 297 GLN A O 1
ATOM 2305 N N . TRP A 1 298 ? 92.100 6.916 -135.110 1.00 80.31 298 TRP A N 1
ATOM 2306 C CA . TRP A 1 298 ? 91.786 7.605 -133.856 1.00 80.31 298 TRP A CA 1
ATOM 2307 C C . TRP A 1 298 ? 90.820 8.754 -134.099 1.00 80.31 298 TRP A C 1
ATOM 2309 O O . TRP A 1 298 ? 91.037 9.562 -134.996 1.00 80.31 298 TRP A O 1
ATOM 2319 N N . GLN A 1 299 ? 89.797 8.887 -133.258 1.00 82.25 299 GLN A N 1
ATOM 2320 C CA . GLN A 1 299 ? 88.842 9.986 -133.313 1.00 82.25 299 GLN A CA 1
ATOM 2321 C C . GLN A 1 299 ? 88.654 10.614 -131.931 1.00 82.25 299 GLN A C 1
ATOM 2323 O O . GLN A 1 299 ? 88.077 10.000 -131.032 1.00 82.25 299 GLN A O 1
ATOM 2328 N N . LEU A 1 300 ? 89.103 11.862 -131.793 1.00 84.25 300 LEU A N 1
ATOM 2329 C CA . LEU A 1 300 ? 88.822 12.735 -130.657 1.00 84.25 300 LEU A CA 1
ATOM 2330 C C . LEU A 1 300 ? 87.558 13.545 -130.950 1.00 84.25 300 LEU A C 1
ATOM 2332 O O . LEU A 1 300 ? 87.425 14.122 -132.028 1.00 84.25 300 LEU A O 1
ATOM 2336 N N . LYS A 1 301 ? 86.639 13.613 -129.993 1.00 85.81 301 LYS A N 1
ATOM 2337 C CA . LYS A 1 301 ? 85.417 14.419 -130.063 1.00 85.81 301 LYS A CA 1
ATOM 2338 C C . LYS A 1 301 ? 85.295 15.244 -128.795 1.00 85.81 301 LYS A C 1
ATOM 2340 O O . LYS A 1 301 ? 85.515 14.727 -127.706 1.00 85.81 301 LYS A O 1
ATOM 2345 N N . GLY A 1 302 ? 84.906 16.501 -128.939 1.00 86.69 302 GLY A N 1
ATOM 2346 C CA . GLY A 1 302 ? 84.448 17.357 -127.853 1.00 86.69 302 GLY A CA 1
ATOM 2347 C C . GLY A 1 302 ? 83.106 17.961 -128.239 1.00 86.69 302 GLY A C 1
ATOM 2348 O O . GLY A 1 302 ? 82.918 18.363 -129.383 1.00 86.69 302 GLY A O 1
ATOM 2349 N N . SER A 1 303 ? 82.159 18.011 -127.316 1.00 86.56 303 SER A N 1
ATOM 2350 C CA . SER A 1 303 ? 80.819 18.541 -127.553 1.00 86.56 303 SER A CA 1
ATOM 2351 C C . SER A 1 303 ? 80.287 19.247 -126.318 1.00 86.56 303 SER A C 1
ATOM 2353 O O . SER A 1 303 ? 80.611 18.884 -125.190 1.00 86.56 303 SER A O 1
ATOM 2355 N N . VAL A 1 304 ? 79.471 20.267 -126.539 1.00 89.81 304 VAL A N 1
ATOM 2356 C CA . VAL A 1 304 ? 78.718 20.979 -125.512 1.00 89.81 304 VAL A CA 1
ATOM 2357 C C . VAL A 1 304 ? 77.257 21.004 -125.930 1.00 89.81 304 VAL A C 1
ATOM 2359 O O . VAL A 1 304 ? 76.945 21.158 -127.106 1.00 89.81 304 VAL A O 1
ATOM 2362 N N . GLY A 1 305 ? 76.363 20.798 -124.978 1.00 87.38 305 GLY A N 1
ATOM 2363 C CA . GLY A 1 305 ? 74.927 20.751 -125.166 1.00 87.38 305 GLY A CA 1
ATOM 2364 C C . GLY A 1 305 ? 74.255 21.693 -124.194 1.00 87.38 305 GLY A C 1
ATOM 2365 O O . GLY A 1 305 ? 74.717 21.855 -123.068 1.00 87.38 305 GLY A O 1
ATOM 2366 N N . HIS A 1 306 ? 73.182 22.321 -124.637 1.00 89.81 306 HIS A N 1
ATOM 2367 C CA . HIS A 1 306 ? 72.331 23.174 -123.830 1.00 89.81 306 HIS A CA 1
ATOM 2368 C C . HIS A 1 306 ? 70.888 22.711 -124.002 1.00 89.81 306 HIS A C 1
ATOM 2370 O O . HIS A 1 306 ? 70.457 22.462 -125.128 1.00 89.81 306 HIS A O 1
ATOM 2376 N N . SER A 1 307 ? 70.150 22.585 -122.903 1.00 88.50 307 SER A N 1
ATOM 2377 C CA . SER A 1 307 ? 68.750 22.162 -122.911 1.00 88.50 307 SER A CA 1
ATOM 2378 C C . SER A 1 307 ? 67.888 23.069 -122.065 1.00 88.50 307 SER A C 1
ATOM 2380 O O . SER A 1 307 ? 68.333 23.569 -121.035 1.00 88.50 307 SER A O 1
ATOM 2382 N N . GLN A 1 308 ? 66.636 23.220 -122.483 1.00 85.12 308 GLN A N 1
ATOM 2383 C CA . GLN A 1 308 ? 65.616 23.978 -121.774 1.00 85.12 308 GLN A CA 1
ATOM 2384 C C . GLN A 1 308 ? 64.364 23.117 -121.552 1.00 85.12 308 GLN A C 1
ATOM 2386 O O . GLN A 1 308 ? 63.868 22.477 -122.482 1.00 85.12 308 GLN A O 1
ATOM 2391 N N . ASN A 1 309 ? 63.851 23.123 -120.315 1.00 85.62 309 ASN A N 1
ATOM 2392 C CA . ASN A 1 309 ? 62.603 22.466 -119.908 1.00 85.62 309 ASN A CA 1
ATOM 2393 C C . ASN A 1 309 ? 61.846 23.333 -118.894 1.00 85.62 309 ASN A C 1
ATOM 2395 O O . ASN A 1 309 ? 62.447 23.913 -117.988 1.00 85.62 309 ASN A O 1
ATOM 2399 N N . SER A 1 310 ? 60.518 23.382 -119.008 1.00 76.88 310 SER A N 1
ATOM 2400 C CA . SER A 1 310 ? 59.633 24.115 -118.098 1.00 76.88 310 SER A CA 1
ATOM 2401 C C . SER A 1 310 ? 59.692 23.643 -116.636 1.00 76.88 310 SER A C 1
ATOM 2403 O O . SER A 1 310 ? 59.379 24.432 -115.750 1.00 76.88 310 SER A O 1
ATOM 2405 N N . LYS A 1 311 ? 60.098 22.393 -116.362 1.00 77.00 311 LYS A N 1
ATOM 2406 C CA . LYS A 1 311 ? 60.181 21.821 -115.001 1.00 77.00 311 LYS A CA 1
ATOM 2407 C C . LYS A 1 311 ? 61.487 22.127 -114.253 1.00 77.00 311 LYS A C 1
ATOM 2409 O O . LYS A 1 311 ? 61.488 22.223 -113.030 1.00 77.00 311 LYS A O 1
ATOM 2414 N N . ALA A 1 312 ? 62.610 22.260 -114.958 1.00 73.25 312 ALA A N 1
ATOM 2415 C CA . ALA A 1 312 ? 63.942 22.384 -114.346 1.00 73.25 312 ALA A CA 1
ATOM 2416 C C . ALA A 1 312 ? 64.718 23.646 -114.741 1.00 73.25 312 ALA A C 1
ATOM 2418 O O . ALA A 1 312 ? 65.745 23.942 -114.126 1.00 73.25 312 ALA A O 1
ATOM 2419 N N . GLY A 1 313 ? 64.222 24.396 -115.727 1.00 81.19 313 GLY A N 1
ATOM 2420 C CA . GLY A 1 313 ? 64.946 25.494 -116.346 1.00 81.19 313 GLY A CA 1
ATOM 2421 C C . GLY A 1 313 ? 65.967 24.988 -117.362 1.00 81.19 313 GLY A C 1
ATOM 2422 O O . GLY A 1 313 ? 65.737 23.993 -118.059 1.00 81.19 313 GLY A O 1
ATOM 2423 N N . ASN A 1 314 ? 67.088 25.701 -117.453 1.00 88.00 314 ASN A N 1
ATOM 2424 C CA . ASN A 1 314 ? 68.115 25.442 -118.449 1.00 88.00 314 ASN A CA 1
ATOM 2425 C C . ASN A 1 314 ? 69.296 24.702 -117.809 1.00 88.00 314 ASN A C 1
ATOM 2427 O O . ASN A 1 314 ? 69.813 25.145 -116.784 1.00 88.00 314 ASN A O 1
ATOM 2431 N N . ASP A 1 315 ? 69.759 23.625 -118.437 1.00 89.06 315 ASP A N 1
ATOM 2432 C CA . ASP A 1 315 ? 70.993 22.931 -118.059 1.00 89.06 315 ASP A CA 1
ATOM 2433 C C . ASP A 1 315 ? 71.961 22.915 -119.251 1.00 89.06 315 ASP A C 1
ATOM 2435 O O . ASP A 1 315 ? 71.552 22.935 -120.413 1.00 89.06 315 ASP A O 1
ATOM 2439 N N . THR A 1 316 ? 73.258 22.854 -118.955 1.00 88.81 316 THR A N 1
ATOM 2440 C CA . THR A 1 316 ? 74.328 22.733 -119.952 1.00 88.81 316 THR A CA 1
ATOM 2441 C C . THR A 1 316 ? 75.179 21.516 -119.608 1.00 88.81 316 THR A C 1
ATOM 2443 O O . THR A 1 316 ? 75.503 21.292 -118.442 1.00 88.81 316 THR A O 1
ATOM 2446 N N . MET A 1 317 ? 75.567 20.743 -120.614 1.00 87.81 317 MET A N 1
ATOM 2447 C CA . MET A 1 317 ? 76.431 19.573 -120.494 1.00 87.81 317 MET A CA 1
ATOM 2448 C C . MET A 1 317 ? 77.625 19.724 -121.432 1.00 87.81 317 MET A C 1
ATOM 2450 O O . MET A 1 317 ? 77.479 20.233 -122.535 1.00 87.81 317 MET A O 1
ATOM 2454 N N . ALA A 1 318 ? 78.799 19.249 -121.032 1.00 89.31 318 ALA A N 1
ATOM 2455 C CA . ALA A 1 318 ? 79.950 19.111 -121.918 1.00 89.31 318 ALA A CA 1
ATOM 2456 C C . ALA A 1 318 ? 80.459 17.670 -121.863 1.00 89.31 318 ALA A C 1
ATOM 2458 O O . ALA A 1 318 ? 80.472 17.055 -120.798 1.00 89.31 318 ALA A O 1
ATOM 2459 N N . ALA A 1 319 ? 80.867 17.133 -123.007 1.00 86.56 319 ALA A N 1
ATOM 2460 C CA . ALA A 1 319 ? 81.376 15.778 -123.141 1.00 86.56 319 ALA A CA 1
ATOM 2461 C C . ALA A 1 319 ? 82.583 15.762 -124.079 1.00 86.56 319 ALA A C 1
ATOM 2463 O O . ALA A 1 319 ? 82.572 16.400 -125.131 1.00 86.56 319 ALA A O 1
ATOM 2464 N N . ALA A 1 320 ? 83.609 14.998 -123.720 1.00 86.81 320 ALA A N 1
ATOM 2465 C CA . ALA A 1 320 ? 84.745 14.711 -124.582 1.00 86.81 320 ALA A CA 1
ATOM 2466 C C . ALA A 1 320 ? 84.987 13.201 -124.610 1.00 86.81 320 ALA A C 1
ATOM 2468 O O . ALA A 1 320 ? 84.793 12.522 -123.604 1.00 86.81 320 ALA A O 1
ATOM 2469 N N . GLY A 1 321 ? 85.395 12.672 -125.759 1.00 85.31 321 GLY A N 1
ATOM 2470 C CA . GLY A 1 321 ? 85.614 11.245 -125.949 1.00 85.31 321 GLY A CA 1
ATOM 2471 C C . GLY A 1 321 ? 86.708 10.974 -126.967 1.00 85.31 321 GLY A C 1
ATOM 2472 O O . GLY A 1 321 ? 86.844 11.691 -127.958 1.00 85.31 321 GLY A O 1
ATOM 2473 N N . LEU A 1 322 ? 87.477 9.919 -126.720 1.00 85.25 322 LEU A N 1
ATOM 2474 C CA . LEU A 1 322 ? 88.459 9.377 -127.647 1.00 85.25 322 LEU A CA 1
ATOM 2475 C C . LEU A 1 322 ? 88.000 7.974 -128.038 1.00 85.25 322 LEU A C 1
ATOM 2477 O O . LEU A 1 322 ? 87.679 7.160 -127.179 1.00 85.25 322 LEU A O 1
ATOM 2481 N N . SER A 1 323 ? 87.955 7.706 -129.334 1.00 83.25 323 SER A N 1
ATOM 2482 C CA . SER A 1 323 ? 87.560 6.410 -129.884 1.00 83.25 323 SER A CA 1
ATOM 2483 C C . SER A 1 323 ? 88.610 5.924 -130.873 1.00 83.25 323 SER A C 1
ATOM 2485 O O . SER A 1 323 ? 89.271 6.736 -131.522 1.00 83.25 323 SER A O 1
ATOM 2487 N N . TYR A 1 324 ? 88.763 4.607 -130.962 1.00 79.81 324 TYR A N 1
ATOM 2488 C CA . TYR A 1 324 ? 89.654 3.934 -131.897 1.00 79.81 324 TYR A CA 1
ATOM 2489 C C . TYR A 1 324 ? 88.828 2.965 -132.742 1.00 79.81 324 TYR A C 1
ATOM 2491 O O . TYR A 1 324 ? 88.037 2.203 -132.188 1.00 79.81 324 TYR A O 1
ATOM 2499 N N . SER A 1 325 ? 88.967 3.026 -134.064 1.00 78.56 325 SER A N 1
ATOM 2500 C CA . SER A 1 325 ? 88.319 2.096 -134.997 1.00 78.56 325 SER A CA 1
ATOM 2501 C C . SER A 1 325 ? 89.351 1.096 -135.503 1.00 78.56 325 SER A C 1
ATOM 2503 O O . SER A 1 325 ? 90.419 1.498 -135.963 1.00 78.56 325 SER A O 1
ATOM 2505 N N . PHE A 1 326 ? 89.031 -0.190 -135.388 1.00 78.19 326 PHE A N 1
ATOM 2506 C CA . PHE A 1 326 ? 89.812 -1.273 -135.976 1.00 78.19 326 PHE A CA 1
ATOM 2507 C C . PHE A 1 326 ? 89.318 -1.489 -137.411 1.00 78.19 326 PHE A C 1
ATOM 2509 O O . PHE A 1 326 ? 88.105 -1.544 -137.623 1.00 78.19 326 PHE A O 1
ATOM 2516 N N . ASP A 1 327 ? 90.252 -1.574 -138.358 1.00 61.03 327 ASP A N 1
ATOM 2517 C CA . ASP A 1 327 ? 89.993 -2.012 -139.737 1.00 61.03 327 ASP A CA 1
ATOM 2518 C C . ASP A 1 327 ? 89.923 -3.541 -139.830 1.00 61.03 327 ASP A C 1
ATOM 2520 O O . ASP A 1 327 ? 90.729 -4.204 -139.131 1.00 61.03 327 ASP A O 1
#

pLDDT: mean 86.93, std 18.15, range [27.39, 98.81]

Radius of gyration: 121.22 Å; chains: 1; bounding box: 197×42×320 Å

Organism: NCBI:txid375674